Protein AF-A0A7R9EDJ3-F1 (afdb_monomer_lite)

pLDDT: mean 71.26, std 25.98, range [23.8, 97.06]

Radius of gyration: 30.96 Å; chains: 1; bounding box: 100×92×76 Å

Foldseek 3Di:
DDDDDDDDDDDDDDDDDDDDPPPPPDPPDDPDDDDDPPPVPLVVVLVLVVVVDDDDDDDDDDDDDDDDDDDDDDDPPDPDLPVVLVCLVPDPDDPDPVSVVVNVLSPDLCNQLVVLLVVVLVVLCVVLVVQPPDPDSCLLVQQVSLQSSLLVLCVQWFDPVCSPDGQLSSLVQQLVDPVGTDDLVRGCSDDSSVVSLVVSPPPDDPVVSSVVSVVSSVVSNVVSNVCSVPPCSPPLLSQLSNLPPLVCLLPPVVSSLVSVLSNLVVCVVVVVDHPVVSVVVSVVSNVVSPDDSVVSCVVCVVVPPPPPDDVVPPPPVVVVVVVVVVVVVVVVVVVVVVVD

Secondary structure (DSSP, 8-state):
--------PPPP-PPPPPP---------S-SS-----TTTHHHHHHHHHHHT-PPP------------------------HHHHHHHHHHS-----HHHHHHHHHHT-TTHHHHHHHHHHHHHHHHHHHHHHSSSS--GGGHHHHHHHHHHHHHHTTB-TTGGG--GGGGGG--TT-GGGBPPGGG----HHHHHHHHHGGGT--HHHHHHHHHHHHHHHHHHHHHHHHT-GGG-HHHHHHGGG-HHHHHH-HHHHHHHHHHHHHHHHHTTSS-HHHHHHHHHHHHHHHTS-HHHHHHHHGGG-TTSSSSTTSS--HHHHHHHHHHHHHHHHHHHHHT--

Sequence (340 aa):
MHLVDPAKPPATYEKPPPVHQTEIRTSIFPSSAVKLNTTSALANYATKAAEIVKPQKEAVAKSEISVVPRKNHNTFVIKDDITKAKFLKEAKLPKTKPVETLKRAACDPFLKCKLAFCKTIADECQPFLQRFQTSKPMTPYLFEAVEKLLRYLMNRCVKPDLMKCTGPKLLSIDTKKSENLILSKNIDIGFATKRLLGETAITVTERQKLEFIHECRSMLTTMIAKLQEKSPLKQKAVRGLSSLDPCVIQHSPQLAQKRFSFLLEELNHANIINDVLAENAKKEYLHFCNLKKSELQEIFRPCDQFSDEASTKIVDVTNLRAAMKRTKNQWSRVRKNASS

Organism: NCBI:txid170555

Structure (mmCIF, N/CA/C/O backbone):
data_AF-A0A7R9EDJ3-F1
#
_entry.id   AF-A0A7R9EDJ3-F1
#
loop_
_atom_site.group_PDB
_atom_site.id
_atom_site.type_symbol
_atom_site.label_atom_id
_atom_site.label_alt_id
_atom_site.label_comp_id
_atom_site.label_asym_id
_atom_site.label_entity_id
_atom_site.label_seq_id
_atom_site.pdbx_PDB_ins_code
_atom_site.Cartn_x
_atom_site.Cartn_y
_atom_site.Cartn_z
_atom_site.occupancy
_atom_site.B_iso_or_equiv
_atom_site.auth_seq_id
_atom_site.auth_comp_id
_atom_site.auth_asym_id
_atom_site.auth_atom_id
_atom_site.pdbx_PDB_model_num
ATOM 1 N N . MET A 1 1 ? 60.680 -45.075 -5.370 1.00 39.47 1 MET A N 1
ATOM 2 C CA . MET A 1 1 ? 60.881 -46.309 -6.164 1.00 39.47 1 MET A CA 1
ATOM 3 C C . MET A 1 1 ? 59.631 -47.148 -5.939 1.00 39.47 1 MET A C 1
ATOM 5 O O . MET A 1 1 ? 59.418 -47.538 -4.808 1.00 39.47 1 MET A O 1
ATOM 9 N N . HIS A 1 2 ? 58.656 -47.260 -6.836 1.00 35.84 2 HIS A N 1
ATOM 10 C CA . HIS A 1 2 ? 58.724 -47.610 -8.254 1.00 35.84 2 HIS A CA 1
ATOM 11 C C . HIS A 1 2 ? 57.915 -46.670 -9.162 1.00 35.84 2 HIS A C 1
ATOM 13 O O . HIS A 1 2 ? 56.931 -46.065 -8.745 1.00 35.84 2 HIS A O 1
ATOM 19 N N . LEU A 1 3 ? 58.401 -46.564 -10.398 1.00 33.50 3 LEU A N 1
ATOM 20 C CA . LEU A 1 3 ? 57.857 -45.845 -11.543 1.00 33.50 3 LEU A CA 1
ATOM 21 C C . LEU A 1 3 ? 56.958 -46.772 -12.383 1.00 33.50 3 LEU A C 1
ATOM 23 O O . LEU A 1 3 ? 57.335 -47.913 -12.614 1.00 33.50 3 LEU A O 1
ATOM 27 N N . VAL A 1 4 ? 55.845 -46.185 -12.842 1.00 36.62 4 VAL A N 1
ATOM 28 C CA . VAL A 1 4 ? 55.240 -46.217 -14.194 1.00 36.62 4 VAL A CA 1
ATOM 29 C C . VAL A 1 4 ? 54.856 -47.565 -14.821 1.00 36.62 4 VAL A C 1
ATOM 31 O O . VAL A 1 4 ? 55.716 -48.358 -15.172 1.00 36.62 4 VAL A O 1
ATOM 34 N N . ASP A 1 5 ? 53.563 -47.674 -15.152 1.00 33.19 5 ASP A N 1
ATOM 35 C CA . ASP A 1 5 ? 53.097 -48.221 -16.435 1.00 33.19 5 ASP A CA 1
ATOM 36 C C . ASP A 1 5 ? 52.004 -47.300 -17.041 1.00 33.19 5 ASP A C 1
ATOM 38 O O . ASP A 1 5 ? 51.309 -46.611 -16.281 1.00 33.19 5 ASP A O 1
ATOM 42 N N . PRO A 1 6 ? 51.863 -47.210 -18.383 1.00 41.22 6 PRO A N 1
ATOM 43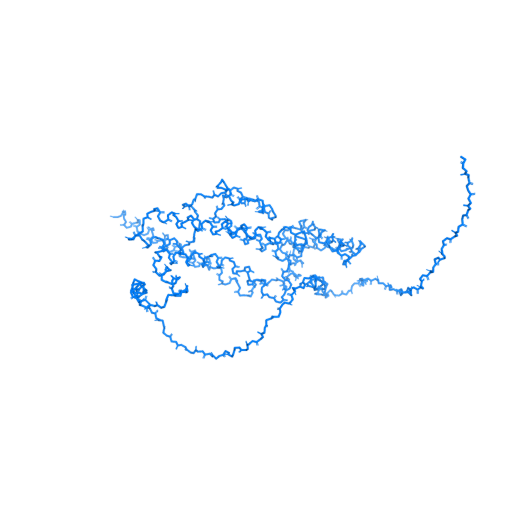 C CA . PRO A 1 6 ? 51.272 -46.051 -19.049 1.00 41.22 6 PRO A CA 1
ATOM 44 C C . PRO A 1 6 ? 49.870 -46.264 -19.661 1.00 41.22 6 PRO A C 1
ATOM 46 O O . PRO A 1 6 ? 49.505 -47.334 -20.130 1.00 41.22 6 PRO A O 1
ATOM 49 N N . ALA A 1 7 ? 49.137 -45.145 -19.707 1.00 35.06 7 ALA A N 1
ATOM 50 C CA . ALA A 1 7 ? 48.208 -44.670 -20.741 1.00 35.06 7 ALA A CA 1
ATOM 51 C C . ALA A 1 7 ? 47.192 -45.642 -21.391 1.00 35.06 7 ALA A C 1
ATOM 53 O O . ALA A 1 7 ? 47.494 -46.382 -22.324 1.00 35.06 7 ALA A O 1
ATOM 54 N N . LYS A 1 8 ? 45.913 -45.451 -21.032 1.00 36.75 8 LYS A N 1
ATOM 55 C CA . LYS A 1 8 ? 44.736 -45.821 -21.837 1.00 36.75 8 LYS A CA 1
ATOM 56 C C . LYS A 1 8 ? 44.060 -44.524 -22.332 1.00 36.75 8 LYS A C 1
ATOM 58 O O . LYS A 1 8 ? 43.832 -43.642 -21.503 1.00 36.75 8 LYS A O 1
ATOM 63 N N . PRO A 1 9 ? 43.770 -44.352 -23.636 1.00 38.91 9 PRO A N 1
ATOM 64 C CA . PRO A 1 9 ? 43.251 -43.091 -24.176 1.00 38.91 9 PRO A CA 1
ATOM 65 C C . PRO A 1 9 ? 41.752 -42.906 -23.867 1.00 38.91 9 PRO A C 1
ATOM 67 O O . PRO A 1 9 ? 41.006 -43.888 -23.922 1.00 38.91 9 PRO A O 1
ATOM 70 N N . PRO A 1 10 ? 41.272 -41.680 -23.575 1.00 37.75 10 PRO A N 1
ATOM 71 C CA . PRO A 1 10 ? 39.846 -41.409 -23.476 1.00 37.75 10 PRO A CA 1
ATOM 72 C C . PRO A 1 10 ? 39.218 -41.157 -24.855 1.00 37.75 10 PRO A C 1
ATOM 74 O O . PRO A 1 10 ? 39.859 -40.684 -25.793 1.00 37.75 10 PRO A O 1
ATOM 77 N N . ALA A 1 11 ? 37.942 -41.521 -24.933 1.00 38.31 11 ALA A N 1
ATOM 78 C CA . ALA A 1 11 ? 37.126 -41.658 -26.126 1.00 38.31 11 ALA A CA 1
ATOM 79 C C . ALA A 1 11 ? 36.993 -40.388 -26.983 1.00 38.31 11 ALA A C 1
ATOM 81 O O . ALA A 1 11 ? 36.929 -39.258 -26.502 1.00 38.31 11 ALA A O 1
ATOM 82 N N . THR A 1 12 ? 36.897 -40.641 -28.284 1.00 34.25 12 THR A N 1
ATOM 83 C CA . THR A 1 12 ? 36.552 -39.726 -29.369 1.00 34.25 12 THR A CA 1
ATOM 84 C C . THR A 1 12 ? 35.270 -38.940 -29.091 1.00 34.25 12 THR A C 1
ATOM 86 O O . THR A 1 12 ? 34.211 -39.516 -28.859 1.00 34.25 12 THR A O 1
ATOM 89 N N . TYR A 1 13 ? 35.381 -37.613 -29.182 1.00 31.66 13 TYR A N 1
ATOM 90 C CA . TYR A 1 13 ? 34.264 -36.678 -29.277 1.00 31.66 13 TYR A CA 1
ATOM 91 C C . TYR A 1 13 ? 33.471 -36.932 -30.568 1.00 31.66 13 TYR A C 1
ATOM 93 O O . TYR A 1 13 ? 33.972 -36.686 -31.667 1.00 31.66 13 TYR A O 1
ATOM 101 N N . GLU A 1 14 ? 32.222 -37.377 -30.443 1.00 33.53 14 GLU A N 1
ATOM 102 C CA . GLU A 1 14 ? 31.249 -37.297 -31.532 1.00 33.53 14 GLU A CA 1
ATOM 103 C C . GLU A 1 14 ? 30.842 -35.830 -31.745 1.00 33.53 14 GLU A C 1
ATOM 105 O O . GLU A 1 14 ? 30.379 -35.143 -30.833 1.00 33.53 14 GLU A O 1
ATOM 110 N N . LYS A 1 15 ? 31.052 -35.330 -32.969 1.00 37.84 15 LYS A N 1
ATOM 111 C CA . LYS A 1 15 ? 30.553 -34.027 -33.426 1.00 37.84 15 LYS A CA 1
ATOM 112 C C . LYS A 1 15 ? 29.017 -34.033 -33.433 1.00 37.84 15 LYS A C 1
ATOM 114 O O . LYS A 1 15 ? 28.443 -34.929 -34.051 1.00 37.84 15 LYS A O 1
ATOM 119 N N . PRO A 1 16 ? 28.337 -33.013 -32.879 1.00 38.19 16 PRO A N 1
ATOM 120 C CA . PRO A 1 16 ? 26.922 -32.810 -33.161 1.00 38.19 16 PRO A CA 1
ATOM 121 C C . PRO A 1 16 ? 26.719 -32.368 -34.628 1.00 38.19 16 PRO A C 1
ATOM 123 O O . PRO A 1 16 ? 27.602 -31.720 -35.203 1.00 38.19 16 PRO A O 1
ATOM 126 N N . PRO A 1 17 ? 25.578 -32.717 -35.251 1.00 34.50 17 PRO A N 1
ATOM 127 C CA . PRO A 1 17 ? 25.308 -32.439 -36.660 1.00 34.50 17 PRO A CA 1
ATOM 128 C C . PRO A 1 17 ? 25.136 -30.930 -36.927 1.00 34.50 17 PRO A C 1
ATOM 130 O O . PRO A 1 17 ? 24.790 -30.174 -36.014 1.00 34.50 17 PRO A O 1
ATOM 133 N N . PRO A 1 18 ? 25.364 -30.467 -38.172 1.00 32.34 18 PRO A N 1
ATOM 134 C CA . PRO A 1 18 ? 25.301 -29.053 -38.513 1.00 32.34 18 PRO A CA 1
ATOM 135 C C . PRO A 1 18 ? 23.853 -28.559 -38.439 1.00 32.34 18 PRO A C 1
ATOM 137 O O . PRO A 1 18 ? 22.991 -28.995 -39.200 1.00 32.34 18 PRO A O 1
ATOM 140 N N . VAL A 1 19 ? 23.580 -27.626 -37.527 1.00 33.81 19 VAL A N 1
ATOM 141 C CA . VAL A 1 19 ? 22.317 -26.884 -37.522 1.00 33.81 19 VAL A CA 1
ATOM 142 C C . VAL A 1 19 ? 22.349 -25.926 -38.707 1.00 33.81 19 VAL A C 1
ATOM 144 O O . VAL A 1 19 ? 23.224 -25.065 -38.792 1.00 33.81 19 VAL A O 1
ATOM 147 N N . HIS A 1 20 ? 21.405 -26.104 -39.629 1.00 30.55 20 HIS A N 1
ATOM 148 C CA . HIS A 1 20 ? 21.170 -25.208 -40.752 1.00 30.55 20 HIS A CA 1
ATOM 149 C C . HIS A 1 20 ? 21.149 -23.744 -40.286 1.00 30.55 20 HIS A C 1
ATOM 151 O O . HIS A 1 20 ? 20.238 -23.316 -39.574 1.00 30.55 20 HIS A O 1
ATOM 157 N N . GLN A 1 21 ? 22.148 -22.968 -40.716 1.00 28.84 21 GLN A N 1
ATOM 158 C CA . GLN A 1 21 ? 22.085 -21.513 -40.702 1.00 28.84 21 GLN A CA 1
ATOM 159 C C . GLN A 1 21 ? 20.928 -21.103 -41.611 1.00 28.84 21 GLN A C 1
ATOM 161 O O . GLN A 1 21 ? 21.047 -21.097 -42.833 1.00 28.84 21 GLN A O 1
ATOM 166 N N . THR A 1 22 ? 19.785 -20.790 -41.011 1.00 28.05 22 THR A N 1
ATOM 167 C CA . THR A 1 22 ? 18.775 -20.001 -41.709 1.00 28.05 22 THR A CA 1
ATOM 168 C C . THR A 1 22 ? 19.248 -18.560 -41.596 1.00 28.05 22 THR A C 1
ATOM 170 O O . THR A 1 22 ? 19.145 -17.951 -40.531 1.00 28.05 22 THR A O 1
ATOM 173 N N . GLU A 1 23 ? 19.850 -18.039 -42.664 1.00 30.11 23 GLU A N 1
ATOM 174 C CA . GLU A 1 23 ? 20.111 -16.611 -42.811 1.00 30.11 23 GLU A CA 1
ATOM 175 C C . GLU A 1 23 ? 18.780 -15.857 -42.712 1.00 30.11 23 GLU A C 1
ATOM 177 O O . GLU A 1 23 ? 18.035 -15.733 -43.680 1.00 30.11 23 GLU A O 1
ATOM 182 N N . ILE A 1 24 ? 18.465 -15.333 -41.530 1.00 27.97 24 ILE A N 1
ATOM 183 C CA . ILE A 1 24 ? 17.440 -14.307 -41.391 1.00 27.97 24 ILE A CA 1
ATOM 184 C C . ILE A 1 24 ? 18.172 -12.968 -41.422 1.00 27.97 24 ILE A C 1
ATOM 186 O O . ILE A 1 24 ? 18.605 -12.429 -40.404 1.00 27.97 24 ILE A O 1
ATOM 190 N N . ARG A 1 25 ? 18.325 -12.426 -42.634 1.00 28.50 25 ARG A N 1
ATOM 191 C CA . ARG A 1 25 ? 18.554 -10.993 -42.835 1.00 28.50 25 ARG A CA 1
ATOM 192 C C . ARG A 1 25 ? 17.333 -10.246 -42.297 1.00 28.50 25 ARG A C 1
ATOM 194 O O . ARG A 1 25 ? 16.340 -10.082 -42.996 1.00 28.50 25 ARG A O 1
ATOM 201 N N . THR A 1 26 ? 17.410 -9.774 -41.061 1.00 29.53 26 THR A N 1
ATOM 202 C CA . THR A 1 26 ? 16.448 -8.817 -40.507 1.00 29.53 26 THR A CA 1
ATOM 203 C C . THR A 1 26 ? 17.095 -7.449 -40.358 1.00 29.53 26 THR A C 1
ATOM 205 O O . THR A 1 26 ? 17.763 -7.167 -39.367 1.00 29.53 26 THR A O 1
ATOM 208 N N . SER A 1 27 ? 16.837 -6.566 -41.322 1.00 30.44 27 SER A N 1
ATOM 209 C CA . SER A 1 27 ? 16.660 -5.147 -41.016 1.00 30.44 27 SER A CA 1
ATOM 210 C C . SER A 1 27 ? 15.251 -4.979 -40.432 1.00 30.44 27 SER A C 1
ATOM 212 O O . SER A 1 27 ? 14.272 -5.209 -41.139 1.00 30.44 27 SER A O 1
ATOM 214 N N . ILE A 1 28 ? 15.132 -4.629 -39.148 1.00 35.91 28 ILE A N 1
ATOM 215 C CA . ILE A 1 28 ? 13.838 -4.574 -38.422 1.00 35.91 28 ILE A CA 1
ATOM 216 C C . ILE A 1 28 ? 13.189 -3.173 -38.475 1.00 35.91 28 ILE A C 1
ATOM 218 O O . ILE A 1 28 ? 12.138 -2.945 -37.891 1.00 35.91 28 ILE A O 1
ATOM 222 N N . PHE A 1 29 ? 13.738 -2.239 -39.255 1.00 31.64 29 PHE A N 1
ATOM 223 C CA . PHE A 1 29 ? 13.064 -0.976 -39.568 1.00 31.64 29 PHE A CA 1
ATOM 224 C C . PHE A 1 29 ? 13.144 -0.693 -41.075 1.00 31.64 29 PHE A C 1
ATOM 226 O O . PHE A 1 29 ? 14.236 -0.799 -41.640 1.00 31.64 29 PHE A O 1
ATOM 233 N N . PRO A 1 30 ? 12.029 -0.344 -41.751 1.00 27.14 30 PRO A N 1
ATOM 234 C CA . PRO A 1 30 ? 12.089 0.135 -43.122 1.00 27.14 30 PRO A CA 1
ATOM 235 C C . PRO A 1 30 ? 12.850 1.459 -43.139 1.00 27.14 30 PRO A C 1
ATOM 237 O O . PRO A 1 30 ? 12.550 2.380 -42.375 1.00 27.14 30 PRO A O 1
ATOM 240 N N . SER A 1 31 ? 13.847 1.543 -44.018 1.00 31.08 31 SER A N 1
ATOM 241 C CA . SER A 1 31 ? 14.449 2.822 -44.359 1.00 31.08 31 SER A CA 1
ATOM 242 C C . SER A 1 31 ? 13.356 3.726 -44.915 1.00 31.08 31 SER A C 1
ATOM 244 O O . SER A 1 31 ? 12.698 3.373 -45.887 1.00 31.08 31 SER A O 1
ATOM 246 N N . SER A 1 32 ? 13.209 4.881 -44.273 1.00 34.69 32 SER A N 1
ATOM 247 C CA . SER A 1 32 ? 12.654 6.113 -44.826 1.00 34.69 32 SER A CA 1
ATOM 248 C C . SER A 1 32 ? 11.206 6.044 -45.346 1.00 34.69 32 SER A C 1
ATOM 250 O O . SER A 1 32 ? 10.918 5.545 -46.425 1.00 34.69 32 SER A O 1
ATOM 252 N N . ALA A 1 33 ? 10.317 6.705 -44.594 1.00 35.44 33 ALA A N 1
ATOM 253 C CA . ALA A 1 33 ? 9.007 7.209 -45.023 1.00 35.44 33 ALA A CA 1
ATOM 254 C C . ALA A 1 33 ? 7.852 6.203 -45.213 1.00 35.44 33 ALA A C 1
ATOM 256 O O . ALA A 1 33 ? 7.318 6.098 -46.307 1.00 35.44 33 ALA A O 1
ATOM 257 N N . VAL A 1 34 ? 7.334 5.583 -44.140 1.00 26.67 34 VAL A N 1
ATOM 258 C CA . VAL A 1 34 ? 5.936 5.090 -44.119 1.00 26.67 34 VAL A CA 1
ATOM 259 C C . VAL A 1 34 ? 5.330 5.212 -42.709 1.00 26.67 34 VAL A C 1
ATOM 261 O O . VAL A 1 34 ? 5.975 4.920 -41.707 1.00 26.67 34 VAL A O 1
ATOM 264 N N . LYS A 1 35 ? 4.080 5.688 -42.659 1.00 30.19 35 LYS A N 1
ATOM 265 C CA . LYS A 1 35 ? 3.216 5.973 -41.497 1.00 30.19 35 LYS A CA 1
ATOM 266 C C . LYS A 1 35 ? 3.321 4.933 -40.359 1.00 30.19 35 LYS A C 1
ATOM 268 O O . LYS A 1 35 ? 3.071 3.749 -40.566 1.00 30.19 35 LYS A O 1
ATOM 273 N N . LEU A 1 36 ? 3.631 5.406 -39.149 1.00 27.48 36 LEU A N 1
ATOM 274 C CA . LEU A 1 36 ? 3.715 4.625 -37.908 1.00 27.48 36 LEU A CA 1
ATOM 275 C C . LEU A 1 36 ? 2.329 4.118 -37.463 1.00 27.48 36 LEU A C 1
ATOM 277 O O . LEU A 1 36 ? 1.518 4.892 -36.965 1.00 27.48 36 LEU A O 1
ATOM 281 N N . ASN A 1 37 ? 2.094 2.809 -37.571 1.00 29.56 37 ASN A N 1
ATOM 282 C CA . ASN A 1 37 ? 1.108 2.092 -36.755 1.00 29.56 37 ASN A CA 1
ATOM 283 C C . ASN A 1 37 ? 1.827 1.547 -35.505 1.00 29.56 37 ASN A C 1
ATOM 285 O O . ASN A 1 37 ? 2.327 0.424 -35.496 1.00 29.56 37 ASN A O 1
ATOM 289 N N . THR A 1 38 ? 1.931 2.365 -34.456 1.00 33.22 38 THR A N 1
ATOM 290 C CA . THR A 1 38 ? 2.737 2.118 -33.239 1.00 33.22 38 THR A CA 1
ATOM 291 C C . THR A 1 38 ? 2.022 1.369 -32.110 1.00 33.22 38 THR A C 1
ATOM 293 O O . THR A 1 38 ? 2.553 1.250 -31.008 1.00 33.22 38 THR A O 1
ATOM 296 N N . THR A 1 39 ? 0.853 0.785 -32.358 1.00 36.12 39 THR A N 1
ATOM 297 C CA . THR A 1 39 ? 0.078 0.065 -31.334 1.00 36.12 39 THR A CA 1
ATOM 298 C C . THR A 1 39 ? 0.548 -1.373 -31.059 1.00 36.12 39 THR A C 1
ATOM 300 O O . THR A 1 39 ? 0.124 -1.948 -30.060 1.00 36.12 39 THR A O 1
ATOM 303 N N . SER A 1 40 ? 1.435 -1.972 -31.871 1.00 37.66 40 SER A N 1
ATOM 304 C CA . SER A 1 40 ? 1.812 -3.395 -31.709 1.00 37.66 40 SER A CA 1
ATOM 305 C C . SER A 1 40 ? 3.099 -3.656 -30.910 1.00 37.66 40 SER A C 1
ATOM 307 O O . SER A 1 40 ? 3.219 -4.712 -30.292 1.00 37.66 40 SER A O 1
ATOM 309 N N . ALA A 1 41 ? 4.042 -2.709 -30.831 1.00 33.25 41 ALA A N 1
ATOM 310 C CA . ALA A 1 41 ? 5.333 -2.953 -30.175 1.00 33.25 41 ALA A CA 1
ATOM 311 C C . ALA A 1 41 ? 5.207 -3.060 -28.642 1.00 33.25 41 ALA A C 1
ATOM 313 O O . ALA A 1 41 ? 5.620 -4.056 -28.054 1.00 33.25 41 ALA A O 1
ATOM 314 N N . LEU A 1 42 ? 4.549 -2.095 -27.988 1.00 35.91 42 LEU A N 1
ATOM 315 C CA . LEU A 1 42 ? 4.297 -2.117 -26.535 1.00 35.91 42 LEU A CA 1
ATOM 316 C C . LEU A 1 42 ? 3.360 -3.262 -26.112 1.00 35.91 42 LEU A C 1
ATOM 318 O O . LEU A 1 42 ? 3.544 -3.847 -25.042 1.00 35.91 42 LEU A O 1
ATOM 322 N N . ALA A 1 43 ? 2.402 -3.626 -26.971 1.00 35.38 43 ALA A N 1
ATOM 323 C CA . ALA A 1 43 ? 1.512 -4.762 -26.748 1.00 35.38 43 ALA A CA 1
ATOM 324 C C . ALA A 1 43 ? 2.284 -6.093 -26.743 1.00 35.38 43 ALA A C 1
ATOM 326 O O . ALA A 1 43 ? 2.052 -6.929 -25.872 1.00 35.38 43 ALA A O 1
ATOM 327 N N . ASN A 1 44 ? 3.263 -6.268 -27.634 1.00 38.09 44 ASN A N 1
ATOM 328 C CA . ASN A 1 44 ? 4.062 -7.494 -27.702 1.00 38.09 44 ASN A CA 1
ATOM 329 C C . ASN A 1 44 ? 4.961 -7.689 -26.469 1.00 38.09 44 ASN A C 1
ATOM 331 O O . ASN A 1 44 ? 5.087 -8.813 -25.982 1.00 38.09 44 ASN A O 1
ATOM 335 N N . TYR A 1 45 ? 5.518 -6.617 -25.896 1.00 38.19 45 TYR A N 1
ATOM 336 C CA . TYR A 1 45 ? 6.330 -6.714 -24.673 1.00 38.19 45 TYR A CA 1
ATOM 337 C C . TYR A 1 45 ? 5.485 -6.928 -23.406 1.00 38.19 45 TYR A C 1
ATOM 339 O O . TYR A 1 45 ? 5.860 -7.731 -22.550 1.00 38.19 45 TYR A O 1
ATOM 347 N N . ALA A 1 46 ? 4.317 -6.283 -23.295 1.00 37.81 46 ALA A N 1
ATOM 348 C CA . ALA A 1 46 ? 3.405 -6.475 -22.163 1.00 37.81 46 ALA A CA 1
ATOM 349 C C . ALA A 1 46 ? 2.759 -7.873 -22.150 1.00 37.81 46 ALA A C 1
ATOM 351 O O . ALA A 1 46 ? 2.570 -8.455 -21.081 1.00 37.81 46 ALA A O 1
ATOM 352 N N . THR A 1 47 ? 2.472 -8.437 -23.327 1.00 37.59 47 THR A N 1
ATOM 353 C CA . THR A 1 47 ? 1.883 -9.780 -23.460 1.00 37.59 47 THR A CA 1
ATOM 354 C C . THR A 1 47 ? 2.894 -10.865 -23.080 1.00 37.59 47 THR A C 1
ATOM 356 O O . THR A 1 47 ? 2.561 -11.766 -22.312 1.00 37.59 47 THR A O 1
ATOM 359 N N . LYS A 1 48 ? 4.165 -10.719 -23.484 1.00 37.44 48 LYS A N 1
ATOM 360 C CA . LYS A 1 48 ? 5.245 -11.639 -23.080 1.00 37.44 48 LYS A CA 1
ATOM 361 C C . LYS A 1 48 ? 5.553 -11.562 -21.579 1.00 37.44 48 LYS A C 1
ATOM 363 O O . LYS A 1 48 ? 5.825 -12.583 -20.958 1.00 37.44 48 LYS A O 1
ATOM 368 N N . ALA A 1 49 ? 5.448 -10.374 -20.974 1.00 36.66 49 ALA A N 1
ATOM 369 C CA . ALA A 1 49 ? 5.594 -10.185 -19.528 1.00 36.66 49 ALA A CA 1
ATOM 370 C C . ALA A 1 49 ? 4.428 -10.785 -18.711 1.00 36.66 49 ALA A C 1
ATOM 372 O O . ALA A 1 49 ? 4.632 -11.215 -17.575 1.00 36.66 49 ALA A O 1
ATOM 373 N N . ALA A 1 50 ? 3.217 -10.840 -19.278 1.00 36.53 50 ALA A N 1
ATOM 374 C CA . ALA A 1 50 ? 2.037 -11.423 -18.637 1.00 36.53 50 ALA A CA 1
ATOM 375 C C . ALA A 1 50 ? 2.040 -12.966 -18.638 1.00 36.53 50 ALA A C 1
ATOM 377 O O . ALA A 1 50 ? 1.512 -13.573 -17.708 1.00 36.53 50 ALA A O 1
ATOM 378 N N . GLU A 1 51 ? 2.677 -13.616 -19.619 1.00 38.75 51 GLU A N 1
ATOM 379 C CA . GLU A 1 51 ? 2.790 -15.086 -19.678 1.00 38.75 51 GLU A CA 1
ATOM 380 C C . GLU A 1 51 ? 3.733 -15.685 -18.618 1.00 38.75 51 GLU A C 1
ATOM 382 O O . GLU A 1 51 ? 3.604 -16.861 -18.271 1.00 38.75 51 GLU A O 1
ATOM 387 N N . ILE A 1 52 ? 4.646 -14.881 -18.063 1.00 41.12 52 ILE A N 1
ATOM 388 C CA . ILE A 1 52 ? 5.684 -15.319 -17.112 1.00 41.12 52 ILE A CA 1
ATOM 389 C C . ILE A 1 52 ? 5.140 -15.463 -15.674 1.00 41.12 52 ILE A C 1
ATOM 391 O O . ILE A 1 52 ? 5.747 -16.139 -14.845 1.00 41.12 52 ILE A O 1
ATOM 395 N N . VAL A 1 53 ? 3.957 -14.916 -15.367 1.00 36.38 53 VAL A N 1
ATOM 396 C CA . VAL A 1 53 ? 3.308 -15.050 -14.049 1.00 36.38 53 VAL A CA 1
ATOM 397 C C . VAL A 1 53 ? 2.028 -15.877 -14.183 1.00 36.38 53 VAL A C 1
ATOM 399 O O . VAL A 1 53 ? 0.915 -15.361 -14.100 1.00 36.38 53 VAL A O 1
ATOM 402 N N . LYS A 1 54 ? 2.164 -17.190 -14.398 1.00 31.12 54 LYS A N 1
ATOM 403 C CA . LYS A 1 54 ? 1.027 -18.116 -14.267 1.00 31.12 54 LYS A CA 1
ATOM 404 C C . LYS A 1 54 ? 0.728 -18.365 -12.780 1.00 31.12 54 LYS A C 1
ATOM 406 O O . LYS A 1 54 ? 1.612 -18.848 -12.073 1.00 31.12 54 LYS A O 1
ATOM 411 N N . PRO A 1 55 ? -0.498 -18.115 -12.284 1.00 35.00 55 PRO A N 1
ATOM 412 C CA . PRO A 1 55 ? -0.924 -18.650 -10.997 1.00 35.00 55 PRO A CA 1
ATOM 413 C C . PRO A 1 55 ? -1.124 -20.168 -11.113 1.00 35.00 55 PRO A C 1
ATOM 415 O O . PRO A 1 55 ? -1.736 -20.653 -12.069 1.00 35.00 55 PRO A O 1
ATOM 418 N N . GLN A 1 56 ? -0.607 -20.921 -10.137 1.00 30.31 56 GLN A N 1
ATOM 419 C CA . GLN A 1 56 ? -0.930 -22.338 -9.989 1.00 30.31 56 GLN A CA 1
ATOM 420 C C . GLN A 1 56 ? -2.444 -22.489 -9.786 1.00 30.31 56 GLN A C 1
ATOM 422 O O . GLN A 1 56 ? -3.028 -21.877 -8.892 1.00 30.31 56 GLN A O 1
ATOM 427 N N . LYS A 1 57 ? -3.085 -23.263 -10.668 1.00 32.28 57 LYS A N 1
ATOM 428 C CA . LYS A 1 57 ? -4.503 -23.615 -10.579 1.00 32.28 57 LYS A CA 1
ATOM 429 C C . LYS A 1 57 ? -4.660 -24.772 -9.594 1.00 32.28 57 LYS A C 1
ATOM 431 O O . LYS A 1 57 ? -4.318 -25.897 -9.940 1.00 32.28 57 LYS A O 1
ATOM 436 N N . GLU A 1 58 ? -5.247 -24.513 -8.433 1.00 30.75 58 GLU A N 1
ATOM 437 C CA . GLU A 1 58 ? -5.965 -25.543 -7.679 1.00 30.75 58 GLU A CA 1
ATOM 438 C C . GLU A 1 58 ? -7.458 -25.456 -8.010 1.00 30.75 58 GLU A C 1
ATOM 440 O O . GLU A 1 58 ? -8.043 -24.376 -8.129 1.00 30.75 58 GLU A O 1
ATOM 445 N N . ALA A 1 59 ? -8.046 -26.622 -8.262 1.00 30.11 59 ALA A N 1
ATOM 446 C CA . ALA A 1 59 ? -9.398 -26.794 -8.760 1.00 30.11 59 ALA A CA 1
ATOM 447 C C . ALA A 1 59 ? -10.443 -26.478 -7.681 1.00 30.11 59 ALA A C 1
ATOM 449 O O . ALA A 1 59 ? -10.434 -27.075 -6.608 1.00 30.11 59 ALA A O 1
ATOM 450 N N . VAL A 1 60 ? -11.402 -25.607 -8.001 1.00 29.33 60 VAL A N 1
ATOM 451 C CA . VAL A 1 60 ? -12.655 -25.483 -7.246 1.00 29.33 60 VAL A CA 1
ATOM 452 C C . VAL A 1 60 ? -13.807 -25.761 -8.200 1.00 29.33 60 VAL A C 1
ATOM 454 O O . VAL A 1 60 ? -13.948 -25.124 -9.247 1.00 29.33 60 VAL A O 1
ATOM 457 N N . ALA A 1 61 ? -14.586 -26.778 -7.840 1.00 27.94 61 ALA A N 1
ATOM 458 C CA . ALA A 1 61 ? -15.742 -27.267 -8.564 1.00 27.94 61 ALA A CA 1
ATOM 459 C C . ALA A 1 61 ? -16.770 -26.152 -8.811 1.00 27.94 61 ALA A C 1
ATOM 461 O O . ALA A 1 61 ? -17.137 -25.396 -7.910 1.00 27.94 61 ALA A O 1
ATOM 462 N N . LYS A 1 62 ? -17.246 -26.078 -10.056 1.00 29.81 62 LYS A N 1
ATOM 463 C CA . LYS A 1 62 ? -18.364 -25.231 -10.467 1.00 29.81 62 LYS A CA 1
ATOM 464 C C . LYS A 1 62 ? -19.642 -25.748 -9.805 1.00 29.81 62 LYS A C 1
ATOM 466 O O . LYS A 1 62 ? -20.039 -26.880 -10.055 1.00 29.81 62 LYS A O 1
ATOM 471 N N . SER A 1 63 ? -20.302 -24.906 -9.017 1.00 28.14 63 SER A N 1
ATOM 472 C CA . SER A 1 63 ? -21.749 -24.996 -8.823 1.00 28.14 63 SER A CA 1
ATOM 473 C C . SER A 1 63 ? -22.360 -23.711 -9.370 1.00 28.14 63 SER A C 1
ATOM 475 O O . SER A 1 63 ? -22.004 -22.604 -8.968 1.00 28.14 63 SER A O 1
ATOM 477 N N . GLU A 1 64 ? -23.194 -23.873 -10.390 1.00 26.81 64 GLU A N 1
ATOM 478 C CA . GLU A 1 64 ? -23.964 -22.811 -11.022 1.00 26.81 64 GLU A CA 1
ATOM 479 C C . GLU A 1 64 ? -24.976 -22.258 -10.015 1.00 26.81 64 GLU A C 1
ATOM 481 O O . GLU A 1 64 ? -25.779 -23.001 -9.455 1.00 26.81 64 GLU A O 1
ATOM 486 N N . ILE A 1 65 ? -24.957 -20.945 -9.787 1.00 25.06 65 ILE A N 1
ATOM 487 C CA . ILE A 1 65 ? -26.038 -20.249 -9.087 1.00 25.06 65 ILE A CA 1
ATOM 488 C C . ILE A 1 65 ? -26.749 -19.390 -10.127 1.00 25.06 65 ILE A C 1
ATOM 490 O O . ILE A 1 65 ? -26.225 -18.370 -10.576 1.00 25.06 65 ILE A O 1
ATOM 494 N N . SER A 1 66 ? -27.950 -19.822 -10.517 1.00 23.80 66 SER A N 1
ATOM 495 C CA . SER A 1 66 ? -28.863 -19.044 -11.349 1.00 23.80 66 SER A CA 1
ATOM 496 C C . SER A 1 66 ? -29.274 -17.769 -10.609 1.00 23.80 66 SER A C 1
ATOM 498 O O . SER A 1 66 ? -29.870 -17.829 -9.529 1.00 23.80 66 SER A O 1
ATOM 500 N N . VAL A 1 67 ? -28.984 -16.607 -11.188 1.00 26.42 67 VAL A N 1
ATOM 501 C CA . VAL A 1 67 ? -29.420 -15.313 -10.655 1.00 26.42 67 VAL A CA 1
ATOM 502 C C . VAL A 1 67 ? -30.842 -15.037 -11.144 1.00 26.42 67 VAL A C 1
ATOM 504 O O . VAL A 1 67 ? -31.053 -14.656 -12.291 1.00 26.42 67 VAL A O 1
ATOM 507 N N . VAL A 1 68 ? -31.825 -15.219 -10.261 1.00 24.88 68 VAL A N 1
ATOM 508 C CA . VAL A 1 68 ? -33.186 -14.691 -10.443 1.00 24.88 68 VAL A CA 1
ATOM 509 C C . VAL A 1 68 ? -33.243 -13.289 -9.819 1.00 24.88 68 VAL A C 1
ATOM 511 O O . VAL A 1 68 ? -32.822 -13.129 -8.669 1.00 24.88 68 VAL A O 1
ATOM 514 N N . PRO A 1 69 ? -33.767 -12.259 -10.508 1.00 25.44 69 PRO A N 1
ATOM 515 C CA . PRO A 1 69 ? -33.838 -10.914 -9.954 1.00 25.44 69 PRO A CA 1
ATOM 516 C C . PRO A 1 69 ? -34.974 -10.826 -8.926 1.00 25.44 69 PRO A C 1
ATOM 518 O O . PRO A 1 69 ? -36.151 -10.949 -9.269 1.00 25.44 69 PRO A O 1
ATOM 521 N N . ARG A 1 70 ? -34.649 -10.584 -7.649 1.00 26.19 70 ARG A N 1
ATOM 522 C CA . ARG A 1 70 ? -35.664 -10.256 -6.635 1.00 26.19 70 ARG A CA 1
ATOM 523 C C . ARG A 1 70 ? -35.969 -8.759 -6.641 1.00 26.19 70 ARG A C 1
ATOM 525 O O . ARG A 1 70 ? -35.119 -7.935 -6.318 1.00 26.19 70 ARG A O 1
ATOM 532 N N . LYS A 1 71 ? -37.219 -8.452 -6.994 1.00 29.25 71 LYS A N 1
ATOM 533 C CA . LYS A 1 71 ? -37.875 -7.148 -6.857 1.00 29.25 71 LYS A CA 1
ATOM 534 C C . LYS A 1 71 ? -37.954 -6.709 -5.385 1.00 29.25 71 LYS A C 1
ATOM 536 O O . LYS A 1 71 ? -38.139 -7.537 -4.498 1.00 29.25 71 LYS A O 1
ATOM 541 N N . ASN A 1 72 ? -37.830 -5.392 -5.204 1.00 38.50 72 ASN A N 1
ATOM 542 C CA . ASN A 1 72 ? -38.219 -4.525 -4.085 1.00 38.50 72 ASN A CA 1
ATOM 543 C C . ASN A 1 72 ? -38.878 -5.195 -2.873 1.00 38.50 72 ASN A C 1
ATOM 545 O O . ASN A 1 72 ? -39.989 -5.678 -3.021 1.00 38.50 72 ASN A O 1
ATOM 549 N N . HIS A 1 73 ? -38.303 -5.036 -1.673 1.00 29.92 73 HIS A N 1
ATOM 550 C CA . HIS A 1 73 ? -39.082 -4.854 -0.440 1.00 29.92 73 HIS A CA 1
ATOM 551 C C . HIS A 1 73 ? -38.283 -4.121 0.651 1.00 29.92 73 HIS A C 1
ATOM 553 O O . HIS A 1 73 ? -37.219 -4.562 1.071 1.00 29.92 73 HIS A O 1
ATOM 559 N N . ASN A 1 74 ? -38.879 -3.017 1.105 1.00 27.16 74 ASN A N 1
ATOM 560 C CA . ASN A 1 74 ? -38.889 -2.458 2.456 1.00 27.16 74 ASN A CA 1
ATOM 561 C C . ASN A 1 74 ? -37.560 -2.286 3.202 1.00 27.16 74 ASN A C 1
ATOM 563 O O . ASN A 1 74 ? -36.996 -3.210 3.784 1.00 27.16 74 ASN A O 1
ATOM 567 N N . THR A 1 75 ? -37.182 -1.016 3.338 1.00 26.92 75 THR A N 1
ATOM 568 C CA . THR A 1 75 ? -36.337 -0.484 4.405 1.00 26.92 75 THR A CA 1
ATOM 569 C C . THR A 1 75 ? -36.900 -0.904 5.768 1.00 26.92 75 THR A C 1
ATOM 571 O O . THR A 1 75 ? -37.767 -0.239 6.333 1.00 26.92 75 THR A O 1
ATOM 574 N N . PHE A 1 76 ? -36.414 -2.017 6.319 1.00 26.78 76 PHE A N 1
ATOM 575 C CA . PHE A 1 76 ? -36.580 -2.319 7.736 1.00 26.78 76 PHE A CA 1
ATOM 576 C C . PHE A 1 76 ? -35.749 -1.306 8.520 1.00 26.78 76 PHE A C 1
ATOM 578 O O . PHE A 1 76 ? -34.541 -1.458 8.697 1.00 26.78 76 PHE A O 1
ATOM 585 N N . VAL A 1 77 ? -36.405 -0.247 8.989 1.00 31.44 77 VAL A N 1
ATOM 586 C CA . VAL A 1 77 ? -35.868 0.590 10.058 1.00 31.44 77 VAL A CA 1
ATOM 587 C C . VAL A 1 77 ? -35.818 -0.290 11.305 1.00 31.44 77 VAL A C 1
ATOM 589 O O . VAL A 1 77 ? -36.831 -0.517 11.963 1.00 31.44 77 VAL A O 1
ATOM 592 N N . ILE A 1 78 ? -34.643 -0.850 11.598 1.00 37.31 78 ILE A N 1
ATOM 593 C CA . ILE A 1 78 ? -34.393 -1.582 12.840 1.00 37.31 78 ILE A CA 1
ATOM 594 C C . ILE A 1 78 ? -34.374 -0.541 13.959 1.00 37.31 78 ILE A C 1
ATOM 596 O O . ILE A 1 78 ? -33.359 0.111 14.195 1.00 37.31 78 ILE A O 1
ATOM 600 N N . LYS A 1 79 ? -35.516 -0.363 14.622 1.00 36.38 79 LYS A N 1
ATOM 601 C CA . LYS A 1 79 ? -35.558 0.277 15.932 1.00 36.38 79 LYS A CA 1
ATOM 602 C C . LYS A 1 79 ? -35.009 -0.726 16.956 1.00 36.38 79 LYS A C 1
ATOM 604 O O . LYS A 1 79 ? -35.476 -1.860 17.033 1.00 36.38 79 LYS A O 1
ATOM 609 N N . ASP A 1 80 ? -33.979 -0.277 17.667 1.00 48.75 80 ASP A N 1
ATOM 610 C CA . ASP A 1 80 ? -33.436 -0.795 18.926 1.00 48.75 80 ASP A CA 1
ATOM 611 C C . ASP A 1 80 ? -32.532 -2.047 18.883 1.00 48.75 80 ASP A C 1
ATOM 613 O O . ASP A 1 80 ? -32.933 -3.189 19.117 1.00 48.75 80 ASP A O 1
ATOM 617 N N . ASP A 1 81 ? -31.226 -1.808 18.712 1.00 54.84 81 ASP A N 1
ATOM 618 C CA . ASP A 1 81 ? -30.168 -2.805 18.953 1.00 54.84 81 ASP A CA 1
ATOM 619 C C . ASP A 1 81 ? -30.169 -3.342 20.400 1.00 54.84 81 ASP A C 1
ATOM 621 O O . ASP A 1 81 ? -29.761 -4.479 20.650 1.00 54.84 81 ASP A O 1
ATOM 625 N N . ILE A 1 82 ? -30.687 -2.553 21.349 1.00 53.72 82 ILE A N 1
ATOM 626 C CA . ILE A 1 82 ? -30.813 -2.904 22.772 1.00 53.72 82 ILE A CA 1
ATOM 627 C C . ILE A 1 82 ? -31.766 -4.098 22.957 1.00 53.72 82 ILE A C 1
ATOM 629 O O . ILE A 1 82 ? -31.471 -5.021 23.719 1.00 53.72 82 ILE A O 1
ATOM 633 N N . THR A 1 83 ? -32.874 -4.139 22.216 1.00 55.75 83 THR A N 1
ATOM 634 C CA . THR A 1 83 ? -33.904 -5.188 22.313 1.00 55.75 83 THR A CA 1
ATOM 635 C C . THR A 1 83 ? -33.426 -6.503 21.702 1.00 55.75 83 THR A C 1
ATOM 637 O O . THR A 1 83 ? -33.705 -7.574 22.240 1.00 55.75 83 THR A O 1
ATOM 640 N N . LYS A 1 84 ? -32.626 -6.445 20.628 1.00 62.66 84 LYS A N 1
ATOM 641 C CA . LYS A 1 84 ? -32.014 -7.632 20.004 1.00 62.66 84 LYS A CA 1
ATOM 642 C C . LYS A 1 84 ? -30.918 -8.250 20.869 1.00 62.66 84 LYS A C 1
ATOM 644 O O . LYS A 1 84 ? -30.869 -9.472 21.000 1.00 62.66 84 LYS A O 1
ATOM 649 N N . ALA A 1 85 ? -30.066 -7.429 21.486 1.00 61.34 85 ALA A N 1
ATOM 650 C CA . ALA A 1 85 ? -29.048 -7.905 22.421 1.00 61.34 85 ALA A CA 1
ATOM 651 C C . ALA A 1 85 ? -29.680 -8.571 23.654 1.00 61.34 85 ALA A C 1
ATOM 653 O O . ALA A 1 85 ? -29.210 -9.615 24.107 1.00 61.34 85 ALA A O 1
ATOM 654 N N . LYS A 1 86 ? -30.783 -8.005 24.159 1.00 62.88 86 LYS A N 1
ATOM 655 C CA . LYS A 1 86 ? -31.567 -8.578 25.259 1.00 62.88 86 LYS A CA 1
ATOM 656 C C . LYS A 1 86 ? -32.204 -9.919 24.872 1.00 62.88 86 LYS A C 1
ATOM 658 O O . LYS A 1 86 ? -32.006 -10.906 25.575 1.00 62.88 86 LYS A O 1
ATOM 663 N N . PHE A 1 87 ? -32.824 -9.996 23.693 1.00 66.56 87 PHE A N 1
ATOM 664 C CA . PHE A 1 87 ? -33.375 -11.242 23.151 1.00 66.56 87 PHE A CA 1
ATOM 665 C C . PHE A 1 87 ? -32.308 -12.336 22.986 1.00 66.56 87 PHE A C 1
ATOM 667 O O . PHE A 1 87 ? -32.517 -13.476 23.384 1.00 66.56 87 PHE A O 1
ATOM 674 N N . LEU A 1 88 ? -31.125 -12.003 22.458 1.00 65.19 88 LEU A N 1
ATOM 675 C CA . LEU A 1 88 ? -30.015 -12.954 22.299 1.00 65.19 88 LEU A CA 1
ATOM 676 C C . LEU A 1 88 ? -29.445 -13.447 23.638 1.00 65.19 88 LEU A C 1
ATOM 678 O O . LEU A 1 88 ? -29.011 -14.600 23.729 1.00 65.19 88 LEU A O 1
ATOM 682 N N . LYS A 1 89 ? -29.446 -12.607 24.678 1.00 66.00 89 LYS A N 1
ATOM 683 C CA . LYS A 1 89 ? -29.056 -13.012 26.037 1.00 66.00 89 LYS A CA 1
ATOM 684 C C . LYS A 1 89 ? -30.068 -13.988 26.641 1.00 66.00 89 LYS A C 1
ATOM 686 O O . LYS A 1 89 ? -29.655 -15.016 27.172 1.00 66.00 89 LYS A O 1
ATOM 691 N N . GLU A 1 90 ? -31.357 -13.690 26.509 1.00 67.25 90 GLU A N 1
ATOM 692 C CA . GLU A 1 90 ? -32.464 -14.420 27.146 1.00 67.25 90 GLU A CA 1
ATOM 693 C C . GLU A 1 90 ? -32.906 -15.673 26.365 1.00 67.25 90 GLU A C 1
ATOM 695 O O . GLU A 1 90 ? -33.476 -16.602 26.939 1.00 67.25 90 GLU A O 1
ATOM 700 N N . ALA A 1 91 ? -32.599 -15.761 25.067 1.00 71.50 91 ALA A N 1
ATOM 701 C CA . ALA A 1 91 ? -32.968 -16.905 24.243 1.00 71.50 91 ALA A CA 1
ATOM 702 C C . ALA A 1 91 ? -32.194 -18.183 24.629 1.00 71.50 91 ALA A C 1
ATOM 704 O O . ALA A 1 91 ? -30.950 -18.225 24.628 1.00 71.50 91 ALA A O 1
ATOM 705 N N . LYS A 1 92 ? -32.951 -19.264 24.873 1.00 72.31 92 LYS A N 1
ATOM 706 C CA . LYS A 1 92 ? -32.458 -20.646 25.013 1.00 72.31 92 LYS A CA 1
ATOM 707 C C . LYS A 1 92 ? -32.009 -21.185 23.650 1.00 72.31 92 LYS A C 1
ATOM 709 O O . LYS A 1 92 ? -32.698 -21.971 23.011 1.00 72.31 92 LYS A O 1
ATOM 714 N N . LEU A 1 93 ? -30.861 -20.705 23.188 1.00 77.50 93 LEU A N 1
ATOM 715 C CA . LEU A 1 93 ? -30.239 -21.136 21.938 1.00 77.50 93 LEU A CA 1
ATOM 716 C C . LEU A 1 93 ? -29.306 -22.339 22.172 1.00 77.50 93 LEU A C 1
ATOM 718 O O . LEU A 1 93 ? -28.739 -22.461 23.264 1.00 77.50 93 LEU A O 1
ATOM 722 N N . PRO A 1 94 ? -29.096 -23.199 21.158 1.00 80.06 94 PRO A N 1
ATOM 723 C CA . PRO A 1 94 ? -28.139 -24.299 21.233 1.00 80.06 94 PRO A CA 1
ATOM 724 C C . PRO A 1 94 ? -26.733 -23.805 21.601 1.00 80.06 94 PRO A C 1
ATOM 726 O O . PRO A 1 94 ? -26.263 -22.807 21.049 1.00 80.06 94 PRO A O 1
ATOM 729 N N . LYS A 1 95 ? -26.037 -24.524 22.493 1.00 81.00 95 LYS A N 1
ATOM 730 C CA . LYS A 1 95 ? -24.637 -24.247 22.866 1.00 81.00 95 LYS A CA 1
ATOM 731 C C . LYS A 1 95 ? -23.692 -24.651 21.733 1.00 81.00 95 LYS A C 1
ATOM 733 O O . LYS A 1 95 ? -23.061 -25.700 21.762 1.00 81.00 95 LYS A O 1
ATOM 738 N N . THR A 1 96 ? -23.652 -23.829 20.694 1.00 88.19 96 THR A N 1
ATOM 739 C CA . THR A 1 96 ? -22.757 -23.993 19.548 1.00 88.19 96 THR A CA 1
ATOM 740 C C . THR A 1 96 ? -21.827 -22.787 19.453 1.00 88.19 96 THR A C 1
ATOM 742 O O . THR A 1 96 ? -22.215 -21.663 19.784 1.00 88.19 96 THR A O 1
ATOM 745 N N . LYS A 1 97 ? -20.600 -22.995 18.954 1.00 85.62 97 LYS A N 1
ATOM 746 C CA . LYS A 1 97 ? -19.603 -21.920 18.788 1.00 85.62 97 LYS A CA 1
ATOM 747 C C . LYS A 1 97 ? -20.133 -20.689 18.019 1.00 85.62 97 LYS A C 1
ATOM 749 O O . LYS A 1 97 ? -19.823 -19.569 18.437 1.00 85.62 97 LYS A O 1
ATOM 754 N N . PRO A 1 98 ? -20.939 -20.829 16.942 1.00 86.06 98 PRO A N 1
ATOM 755 C CA . PRO A 1 98 ? -21.511 -19.676 16.244 1.00 86.06 98 PRO A CA 1
ATOM 756 C C . PRO A 1 98 ? -22.488 -18.875 17.113 1.00 86.06 98 PRO A C 1
ATOM 758 O O . PRO A 1 98 ? -22.421 -17.648 17.143 1.00 86.06 98 PRO A O 1
ATOM 761 N N . VAL A 1 99 ? -23.356 -19.557 17.868 1.00 83.19 99 VAL A N 1
ATOM 762 C CA . VAL A 1 99 ? -24.322 -18.913 18.772 1.00 83.19 99 VAL A CA 1
ATOM 763 C C . VAL A 1 99 ? -23.604 -18.153 19.885 1.00 83.19 99 VAL A C 1
ATOM 765 O O . VAL A 1 99 ? -23.952 -17.009 20.169 1.00 83.19 99 VAL A O 1
ATOM 768 N N . GLU A 1 100 ? -22.579 -18.746 20.495 1.00 85.94 100 GLU A N 1
ATOM 769 C CA . GLU A 1 100 ? -21.782 -18.086 21.536 1.00 85.94 100 GLU A CA 1
ATOM 770 C C . GLU A 1 100 ? -21.048 -16.850 21.003 1.00 85.94 100 GLU A C 1
ATOM 772 O O . GLU A 1 100 ? -21.025 -15.806 21.658 1.00 85.94 100 GLU A O 1
ATOM 777 N N . THR A 1 101 ? -20.507 -16.940 19.785 1.00 86.69 101 THR A N 1
ATOM 778 C CA . THR A 1 101 ? -19.878 -15.806 19.093 1.00 86.69 101 THR A CA 1
ATOM 779 C C . THR A 1 101 ? -20.877 -14.673 18.855 1.00 86.69 101 THR A C 1
ATOM 781 O O . THR A 1 101 ? -20.574 -13.520 19.160 1.00 86.69 101 THR A O 1
ATOM 784 N N . LEU A 1 102 ? -22.085 -14.988 18.376 1.00 84.31 102 LEU A N 1
ATOM 785 C CA . LEU A 1 102 ? -23.145 -14.001 18.149 1.00 84.31 102 LEU A CA 1
ATOM 786 C C . LEU A 1 102 ? -23.619 -13.355 19.452 1.00 84.31 102 LEU A C 1
ATOM 788 O O . LEU A 1 102 ? -23.777 -12.137 19.498 1.00 84.31 102 LEU A O 1
ATOM 792 N N . LYS A 1 103 ? -23.793 -14.141 20.523 1.00 83.69 103 LYS A N 1
ATOM 793 C CA . LYS A 1 103 ? -24.130 -13.605 21.850 1.00 83.69 103 LYS A CA 1
ATOM 794 C C . LYS A 1 103 ? -23.052 -12.638 22.330 1.00 83.69 103 LYS A C 1
ATOM 796 O O . LYS A 1 103 ? -23.384 -11.530 22.738 1.00 83.69 103 LYS A O 1
ATOM 801 N N . ARG A 1 104 ? -21.770 -13.010 22.228 1.00 84.94 104 ARG A N 1
ATOM 802 C CA . ARG A 1 104 ? -20.647 -12.140 22.614 1.00 84.94 104 ARG A CA 1
ATOM 803 C C . ARG A 1 104 ? -20.631 -10.844 21.802 1.00 84.94 104 ARG A C 1
ATOM 805 O O . ARG A 1 104 ? -20.516 -9.778 22.391 1.00 84.94 104 ARG A O 1
ATOM 812 N N . ALA A 1 105 ? -20.799 -10.931 20.483 1.00 84.62 105 ALA A N 1
ATOM 813 C CA . ALA A 1 105 ? -20.828 -9.765 19.602 1.00 84.62 105 ALA A CA 1
ATOM 814 C C . ALA A 1 105 ? -22.013 -8.836 19.906 1.00 84.62 105 ALA A C 1
ATOM 816 O O . ALA A 1 105 ? -21.832 -7.629 20.007 1.00 84.62 105 ALA A O 1
ATOM 817 N N . ALA A 1 106 ? -23.213 -9.382 20.124 1.00 82.38 106 ALA A N 1
ATOM 818 C CA . ALA A 1 106 ? -24.396 -8.593 20.470 1.00 82.38 106 ALA A CA 1
ATOM 819 C C . ALA A 1 106 ? -24.280 -7.892 21.835 1.00 82.38 106 ALA A C 1
ATOM 821 O O . ALA A 1 106 ? -24.991 -6.924 22.093 1.00 82.38 106 ALA A O 1
ATOM 822 N N . CYS A 1 107 ? -23.394 -8.377 22.707 1.00 82.56 107 CYS A N 1
ATOM 823 C CA . CYS A 1 107 ? -23.090 -7.760 23.995 1.00 82.56 107 CYS A CA 1
ATOM 824 C C . CYS A 1 107 ? -21.903 -6.787 23.942 1.00 82.56 107 CYS A C 1
ATOM 826 O O . CYS A 1 107 ? -21.625 -6.153 24.957 1.00 82.56 107 CYS A O 1
ATOM 828 N N . ASP A 1 108 ? -21.189 -6.693 22.817 1.00 86.19 108 ASP A N 1
ATOM 829 C CA . ASP A 1 108 ? -20.019 -5.830 22.675 1.00 86.19 108 ASP A CA 1
ATOM 830 C C . ASP A 1 108 ? -20.466 -4.373 22.448 1.00 86.19 108 ASP A C 1
ATOM 832 O O . ASP A 1 108 ? -21.025 -4.064 21.387 1.00 86.19 108 ASP A O 1
ATOM 836 N N . PRO A 1 109 ? -20.203 -3.452 23.398 1.00 87.81 109 PRO A N 1
ATOM 837 C CA . PRO A 1 109 ? -20.598 -2.052 23.258 1.00 87.81 109 PRO A CA 1
ATOM 838 C C . PRO A 1 109 ? -19.909 -1.359 22.073 1.00 87.81 109 PRO A C 1
ATOM 840 O O . PRO A 1 109 ? -20.427 -0.373 21.555 1.00 87.81 109 PRO A O 1
ATOM 843 N N . PHE A 1 110 ? -18.774 -1.882 21.597 1.00 90.88 110 PHE A N 1
ATOM 844 C CA . PHE A 1 110 ? -18.013 -1.326 20.482 1.00 90.88 110 PHE A CA 1
ATOM 845 C C . PHE A 1 110 ? -18.287 -2.011 19.144 1.00 90.88 110 PHE A C 1
ATOM 847 O O . PHE A 1 110 ? -17.625 -1.663 18.166 1.00 90.88 110 PHE A O 1
ATOM 854 N N . LEU A 1 111 ? -19.242 -2.945 19.038 1.00 90.69 111 LEU A N 1
ATOM 855 C CA . LEU A 1 111 ? -19.479 -3.685 17.789 1.00 90.69 111 LEU A CA 1
ATOM 856 C C . LEU A 1 111 ? -19.660 -2.748 16.583 1.00 90.69 111 LEU A C 1
ATOM 858 O O . LEU A 1 111 ? -19.017 -2.926 15.549 1.00 90.69 111 LEU A O 1
ATOM 862 N N . LYS A 1 112 ? -20.486 -1.704 16.726 1.00 90.69 112 LYS A N 1
ATOM 863 C CA . LYS A 1 112 ? -20.703 -0.702 15.668 1.00 90.69 112 LYS A CA 1
ATOM 864 C C . LYS A 1 112 ? -19.416 0.035 15.302 1.00 90.69 112 LYS A C 1
ATOM 866 O O . LYS A 1 112 ? -19.143 0.235 14.120 1.00 90.69 112 LYS A O 1
ATOM 871 N N . CYS A 1 113 ? -18.614 0.404 16.300 1.00 93.56 113 CYS A N 1
ATOM 872 C CA . CYS A 1 113 ? -17.327 1.065 16.103 1.00 93.56 113 CYS A CA 1
ATOM 873 C C . CYS A 1 113 ? -16.341 0.142 15.371 1.00 93.56 113 CYS A C 1
ATOM 875 O O . CYS A 1 113 ? -15.725 0.566 14.396 1.00 93.56 113 CYS A O 1
ATOM 877 N N . LYS A 1 114 ? -16.248 -1.133 15.770 1.00 94.44 114 LYS A N 1
ATOM 878 C CA . LYS A 1 114 ? -15.413 -2.154 15.117 1.00 94.44 114 LYS A CA 1
ATOM 879 C C . LYS A 1 114 ? -15.802 -2.341 13.652 1.00 94.44 114 LYS A C 1
ATOM 881 O O . LYS A 1 114 ? -14.930 -2.317 12.787 1.00 94.44 114 LYS A O 1
ATOM 886 N N . LEU A 1 115 ? -17.098 -2.458 13.356 1.00 94.56 115 LEU A N 1
ATOM 887 C CA . LEU A 1 115 ? -17.597 -2.599 11.984 1.00 94.56 115 LEU A CA 1
ATOM 888 C C . LEU A 1 115 ? -17.324 -1.350 11.136 1.00 94.56 115 LEU A C 1
ATOM 890 O O . LEU A 1 115 ? -16.858 -1.473 10.005 1.00 94.56 115 LEU A O 1
ATOM 894 N N . ALA A 1 116 ? -17.563 -0.152 11.675 1.00 95.50 116 ALA A N 1
ATOM 895 C CA . ALA A 1 116 ? -17.284 1.101 10.974 1.00 95.50 116 ALA A CA 1
ATOM 896 C C . ALA A 1 116 ? -15.785 1.291 10.691 1.00 95.50 116 ALA A C 1
ATOM 898 O O . ALA A 1 116 ? -15.407 1.747 9.607 1.00 95.50 116 ALA A O 1
ATOM 899 N N . PHE A 1 117 ? -14.932 0.892 11.634 1.00 96.31 117 PHE A N 1
ATOM 900 C CA . PHE A 1 117 ? -13.488 0.925 11.459 1.00 96.31 117 PHE A CA 1
ATOM 901 C C . PHE A 1 117 ? -13.029 -0.072 10.393 1.00 96.31 117 PHE A C 1
ATOM 903 O O . PHE A 1 117 ? -12.353 0.324 9.446 1.00 96.31 117 PHE A O 1
ATOM 910 N N . CYS A 1 118 ? -13.471 -1.332 10.474 1.00 95.69 118 CYS A N 1
ATOM 911 C CA . CYS A 1 118 ? -13.165 -2.348 9.464 1.00 95.69 118 CYS A CA 1
ATOM 912 C C . CYS A 1 118 ? -13.624 -1.911 8.070 1.00 95.69 118 CYS A C 1
ATOM 914 O O . CYS A 1 118 ? -12.871 -2.046 7.109 1.00 95.69 118 CYS A O 1
ATOM 916 N N . LYS A 1 119 ? -14.825 -1.328 7.964 1.00 95.75 119 LYS A N 1
ATOM 917 C CA . LYS A 1 119 ? -15.330 -0.774 6.707 1.00 95.75 119 LYS A CA 1
ATOM 918 C C . LYS A 1 119 ? -14.417 0.328 6.171 1.00 95.75 119 LYS A C 1
ATOM 920 O O . LYS A 1 119 ? -14.106 0.318 4.991 1.00 95.75 119 LYS A O 1
ATOM 925 N N . THR A 1 120 ? -13.961 1.241 7.027 1.00 95.38 120 THR A N 1
ATOM 926 C CA . THR A 1 120 ? -13.051 2.324 6.620 1.00 95.38 120 THR A CA 1
ATOM 927 C C . THR A 1 120 ? -11.768 1.764 6.002 1.00 95.38 120 THR A C 1
ATOM 929 O O . THR A 1 120 ? -11.359 2.207 4.935 1.00 95.38 120 THR A O 1
ATOM 932 N N . ILE A 1 121 ? -11.161 0.754 6.630 1.00 95.38 121 ILE A N 1
ATOM 933 C CA . ILE A 1 121 ? -9.947 0.111 6.103 1.00 95.38 121 ILE A CA 1
ATOM 934 C C . ILE A 1 121 ? -10.236 -0.678 4.818 1.00 95.38 121 ILE A C 1
ATOM 936 O O . ILE A 1 121 ? -9.439 -0.654 3.880 1.00 95.38 121 ILE A O 1
ATOM 940 N N . ALA A 1 122 ? -11.386 -1.349 4.738 1.00 94.62 122 ALA A N 1
ATOM 941 C CA . ALA A 1 122 ? -11.809 -2.054 3.532 1.00 94.62 122 ALA A CA 1
ATOM 942 C C . ALA A 1 122 ? -12.008 -1.093 2.347 1.00 94.62 122 ALA A C 1
ATOM 944 O O . ALA A 1 122 ? -11.513 -1.372 1.256 1.00 94.62 122 ALA A O 1
ATOM 945 N N . ASP A 1 123 ? -12.650 0.056 2.576 1.00 93.00 123 ASP A N 1
ATOM 946 C CA . ASP A 1 123 ? -12.851 1.104 1.570 1.00 93.00 123 ASP A CA 1
ATOM 947 C C . ASP A 1 123 ? -11.498 1.657 1.059 1.00 93.00 123 ASP A C 1
ATOM 949 O O . ASP A 1 123 ? -11.381 2.011 -0.111 1.00 93.00 123 ASP A O 1
ATOM 953 N N . GLU A 1 124 ? -10.447 1.694 1.891 1.00 91.50 124 GLU A N 1
ATOM 954 C CA . GLU A 1 124 ? -9.087 2.078 1.462 1.00 91.50 124 GLU A CA 1
ATOM 955 C C . GLU A 1 124 ? -8.391 1.009 0.615 1.00 91.50 124 GLU A C 1
ATOM 957 O O . GLU A 1 124 ? -7.622 1.330 -0.294 1.00 91.50 124 GLU A O 1
ATOM 962 N N . CYS A 1 125 ? -8.655 -0.265 0.898 1.00 92.62 125 CYS A N 1
ATOM 963 C CA . CYS A 1 125 ? -8.094 -1.381 0.138 1.00 92.62 125 CYS A CA 1
ATOM 964 C C . CYS A 1 125 ? -8.816 -1.591 -1.197 1.00 92.62 125 CYS A C 1
ATOM 966 O O . CYS A 1 125 ? -8.216 -2.069 -2.161 1.00 92.62 125 CYS A O 1
ATOM 968 N N . GLN A 1 126 ? -10.099 -1.238 -1.269 1.00 92.50 126 GLN A N 1
ATOM 969 C CA . GLN A 1 126 ? -10.964 -1.525 -2.407 1.00 92.50 126 GLN A CA 1
ATOM 970 C C . GLN A 1 126 ? -10.432 -0.991 -3.753 1.00 92.50 126 GLN A C 1
ATOM 972 O O . GLN A 1 126 ? -10.399 -1.784 -4.694 1.00 92.50 126 GLN A O 1
ATOM 977 N N . PRO A 1 127 ? -9.955 0.266 -3.891 1.00 90.69 127 PRO A N 1
ATOM 978 C CA . PRO A 1 127 ? -9.434 0.763 -5.165 1.00 90.69 127 PRO A CA 1
ATOM 979 C C . PRO A 1 127 ? -8.238 -0.040 -5.677 1.00 90.69 127 PRO A C 1
ATOM 981 O O . PRO A 1 127 ? -8.100 -0.255 -6.879 1.00 90.69 127 PRO A O 1
ATOM 984 N N . PHE A 1 128 ? -7.375 -0.504 -4.766 1.00 92.00 128 PHE A N 1
ATOM 985 C CA . PHE A 1 128 ? -6.277 -1.395 -5.119 1.00 92.00 128 PHE A CA 1
ATOM 986 C C . PHE A 1 128 ? -6.829 -2.727 -5.635 1.00 92.00 128 PHE A C 1
ATOM 988 O O . PHE A 1 128 ? -6.517 -3.123 -6.752 1.00 92.00 128 PHE A O 1
ATOM 995 N N . LEU A 1 129 ? -7.699 -3.385 -4.867 1.00 91.50 129 LEU A N 1
ATOM 996 C CA . LEU A 1 129 ? -8.246 -4.695 -5.233 1.00 91.50 129 LEU A CA 1
ATOM 997 C C . LEU A 1 129 ? -8.978 -4.660 -6.580 1.00 91.50 129 LEU A C 1
ATOM 999 O O . LEU A 1 129 ? -8.710 -5.496 -7.437 1.00 91.50 129 LEU A O 1
ATOM 1003 N N . GLN A 1 130 ? -9.833 -3.661 -6.799 1.00 90.12 130 GLN A N 1
ATOM 1004 C CA . GLN A 1 130 ? -10.574 -3.501 -8.051 1.00 90.12 130 GLN A CA 1
ATOM 1005 C C . GLN A 1 130 ? -9.645 -3.291 -9.250 1.00 90.12 130 GLN A C 1
ATOM 1007 O O . GLN A 1 130 ? -9.854 -3.892 -10.301 1.00 90.12 130 GLN A O 1
ATOM 1012 N N . ARG A 1 131 ? -8.583 -2.488 -9.092 1.00 88.06 131 ARG A N 1
ATOM 1013 C CA . ARG A 1 131 ? -7.632 -2.207 -10.177 1.00 88.06 131 ARG A CA 1
ATOM 1014 C C . ARG A 1 131 ? -6.942 -3.470 -10.695 1.00 88.06 131 ARG A C 1
ATOM 1016 O O . ARG A 1 131 ? -6.712 -3.580 -11.895 1.00 88.06 131 ARG A O 1
ATOM 1023 N N . PHE A 1 132 ? -6.623 -4.418 -9.815 1.00 88.31 132 PHE A N 1
ATOM 1024 C CA . PHE A 1 132 ? -5.922 -5.657 -10.178 1.00 88.31 132 PHE A CA 1
ATOM 1025 C C . PHE A 1 132 ? -6.859 -6.845 -10.456 1.00 88.31 132 PHE A C 1
ATOM 1027 O O . PHE A 1 132 ? -6.383 -7.932 -10.764 1.00 88.31 132 PHE A O 1
ATOM 1034 N N . GLN A 1 133 ? -8.178 -6.644 -10.409 1.00 89.06 133 GLN A N 1
ATOM 1035 C CA . GLN A 1 133 ? -9.196 -7.632 -10.788 1.00 89.06 133 GLN A CA 1
ATOM 1036 C C . GLN A 1 133 ? -9.678 -7.416 -12.233 1.00 89.06 133 GLN A C 1
ATOM 1038 O O . GLN A 1 133 ? -10.875 -7.386 -12.510 1.00 89.06 133 GLN A O 1
ATOM 1043 N N . THR A 1 134 ? -8.746 -7.240 -13.171 1.00 84.75 134 THR A N 1
ATOM 1044 C CA . THR A 1 134 ? -9.055 -7.050 -14.598 1.00 84.75 134 THR A CA 1
ATOM 1045 C C . THR A 1 134 ? -8.251 -8.020 -15.461 1.00 84.75 134 THR A C 1
ATOM 1047 O O . THR A 1 134 ? -7.231 -8.549 -15.027 1.00 84.75 134 THR A O 1
ATOM 1050 N N . SER A 1 135 ? -8.691 -8.255 -16.700 1.00 81.44 135 SER A N 1
ATOM 1051 C CA . SER A 1 135 ? -7.953 -9.063 -17.684 1.00 81.44 135 SER A CA 1
ATOM 1052 C C . SER A 1 135 ? -6.780 -8.317 -18.334 1.00 81.44 135 SER A C 1
ATOM 1054 O O . SER A 1 135 ? -6.057 -8.890 -19.146 1.00 81.44 135 SER A O 1
ATOM 1056 N N . LYS A 1 136 ? -6.595 -7.032 -18.013 1.00 83.50 136 LYS A N 1
ATOM 1057 C CA . LYS A 1 136 ? -5.566 -6.180 -18.612 1.00 83.50 136 LYS A CA 1
ATOM 1058 C C . LYS A 1 136 ? -4.217 -6.379 -17.898 1.00 83.50 136 LYS A C 1
ATOM 1060 O O . LYS A 1 136 ? -4.197 -6.669 -16.702 1.00 83.50 136 LYS A O 1
ATOM 1065 N N . PRO A 1 137 ? -3.074 -6.161 -18.575 1.00 81.38 137 PRO A N 1
ATOM 1066 C CA . PRO A 1 137 ? -1.755 -6.280 -17.953 1.00 81.38 137 PRO A CA 1
ATOM 1067 C C . PRO A 1 137 ? -1.494 -5.109 -16.989 1.00 81.38 137 PRO A C 1
ATOM 1069 O O . PRO A 1 137 ? -0.976 -4.065 -17.373 1.00 81.38 137 PRO A O 1
ATOM 1072 N N . MET A 1 138 ? -1.874 -5.269 -15.719 1.00 88.75 138 MET A N 1
ATOM 1073 C CA . MET A 1 138 ? -1.770 -4.211 -14.697 1.00 88.75 138 MET A CA 1
ATOM 1074 C C . MET A 1 138 ? -0.421 -4.158 -13.976 1.00 88.75 138 MET A C 1
ATOM 1076 O O . MET A 1 138 ? -0.177 -3.250 -13.181 1.00 88.75 138 MET A O 1
ATOM 1080 N N . THR A 1 139 ? 0.472 -5.108 -14.247 1.00 88.81 139 THR A N 1
ATOM 1081 C CA . THR A 1 139 ? 1.754 -5.255 -13.551 1.00 88.81 139 THR A CA 1
ATOM 1082 C C . THR A 1 139 ? 2.637 -3.998 -13.552 1.00 88.81 139 THR A C 1
ATOM 1084 O O . THR A 1 139 ? 3.220 -3.726 -12.500 1.00 88.81 139 THR A O 1
ATOM 1087 N N . PRO A 1 140 ? 2.703 -3.175 -14.625 1.00 91.38 140 PRO A N 1
ATOM 1088 C CA . PRO A 1 140 ? 3.444 -1.908 -14.592 1.00 91.38 140 PRO A CA 1
ATOM 1089 C C . PRO A 1 140 ? 3.022 -0.969 -13.453 1.00 91.38 140 PRO A C 1
ATOM 1091 O O . PRO A 1 140 ? 3.847 -0.272 -12.873 1.00 91.38 140 PRO A O 1
ATOM 1094 N N . TYR A 1 141 ? 1.749 -1.009 -13.059 1.00 91.69 141 TYR A N 1
ATOM 1095 C CA . TYR A 1 141 ? 1.192 -0.143 -12.021 1.00 91.69 141 TYR A CA 1
ATOM 1096 C C . TYR A 1 141 ? 1.319 -0.713 -10.603 1.00 91.69 141 TYR A C 1
ATOM 1098 O O . TYR A 1 141 ? 0.992 -0.027 -9.631 1.00 91.69 141 TYR A O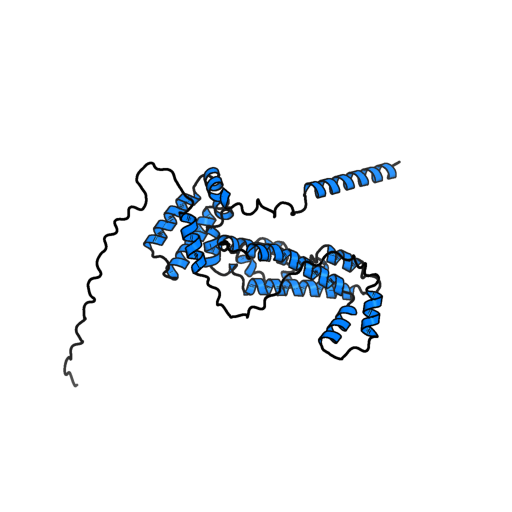 1
ATOM 1106 N N . LEU A 1 142 ? 1.745 -1.973 -10.460 1.00 92.88 142 LEU A N 1
ATOM 1107 C CA . LEU A 1 142 ? 1.736 -2.689 -9.182 1.00 92.88 142 LEU A CA 1
ATOM 1108 C C . LEU A 1 142 ? 2.622 -2.016 -8.136 1.00 92.88 142 LEU A C 1
ATOM 1110 O O . LEU A 1 142 ? 2.220 -1.900 -6.980 1.00 92.88 142 LEU A O 1
ATOM 1114 N N . PHE A 1 143 ? 3.801 -1.547 -8.546 1.00 93.88 143 PHE A N 1
ATOM 1115 C CA . PHE A 1 143 ? 4.741 -0.888 -7.647 1.00 93.88 143 PHE A CA 1
ATOM 1116 C C . PHE A 1 143 ? 4.113 0.351 -6.989 1.00 93.88 143 PHE A C 1
ATOM 1118 O O . PHE A 1 143 ? 3.979 0.404 -5.767 1.00 93.88 143 PHE A O 1
ATOM 1125 N N . GLU A 1 144 ? 3.655 1.311 -7.794 1.00 91.81 144 GLU A N 1
ATOM 1126 C CA . GLU A 1 144 ? 3.085 2.565 -7.287 1.00 91.81 144 GLU A CA 1
ATOM 1127 C C . GLU A 1 144 ? 1.772 2.318 -6.525 1.00 91.81 144 GLU A C 1
ATOM 1129 O O . GLU A 1 144 ? 1.499 2.953 -5.505 1.00 91.81 144 GLU A O 1
ATOM 1134 N N . ALA A 1 145 ? 0.960 1.349 -6.964 1.00 93.19 145 ALA A N 1
ATOM 1135 C CA . ALA A 1 145 ? -0.299 1.025 -6.302 1.00 93.19 145 ALA A CA 1
ATOM 1136 C C . ALA A 1 145 ? -0.099 0.412 -4.903 1.00 93.19 145 ALA A C 1
ATOM 1138 O O . ALA A 1 145 ? -0.808 0.791 -3.968 1.00 93.19 145 ALA A O 1
ATOM 1139 N N . VAL A 1 146 ? 0.871 -0.495 -4.736 1.00 94.31 146 VAL A N 1
ATOM 1140 C CA . VAL A 1 146 ? 1.197 -1.076 -3.423 1.00 94.31 146 VAL A CA 1
ATOM 1141 C C . VAL A 1 146 ? 1.854 -0.046 -2.513 1.00 94.31 146 VAL A C 1
ATOM 1143 O O . VAL A 1 146 ? 1.497 0.025 -1.337 1.00 94.31 146 VAL A O 1
ATOM 1146 N N . GLU A 1 147 ? 2.769 0.777 -3.037 1.00 94.50 147 GLU A N 1
ATOM 1147 C CA . GLU A 1 147 ? 3.351 1.886 -2.272 1.00 94.50 147 GLU A CA 1
ATOM 1148 C C . GLU A 1 147 ? 2.252 2.809 -1.731 1.00 94.50 147 GLU A C 1
ATOM 1150 O O . GLU A 1 147 ? 2.233 3.136 -0.541 1.00 94.50 147 GLU A O 1
ATOM 1155 N N . LYS A 1 148 ? 1.307 3.193 -2.592 1.00 93.69 148 LYS A N 1
ATOM 1156 C CA . LYS A 1 148 ? 0.195 4.074 -2.239 1.00 93.69 148 LYS A CA 1
ATOM 1157 C C . LYS A 1 148 ? -0.717 3.458 -1.174 1.00 93.69 148 LYS A C 1
ATOM 1159 O O . LYS A 1 148 ? -1.030 4.138 -0.197 1.00 93.69 148 LYS A O 1
ATOM 1164 N N . LEU A 1 149 ? -1.100 2.186 -1.318 1.00 95.31 149 LEU A N 1
ATOM 1165 C CA . LEU A 1 149 ? -1.905 1.472 -0.317 1.00 95.31 149 LEU A CA 1
ATOM 1166 C C . LEU A 1 149 ? -1.195 1.425 1.042 1.00 95.31 149 LEU A C 1
ATOM 1168 O O . LEU A 1 149 ? -1.785 1.764 2.067 1.00 95.31 149 LEU A O 1
ATOM 1172 N N . LEU A 1 150 ? 0.087 1.054 1.044 1.00 95.44 150 LEU A N 1
ATOM 1173 C CA . LEU A 1 150 ? 0.885 0.973 2.262 1.00 95.44 150 LEU A CA 1
ATOM 1174 C C . LEU A 1 150 ? 0.972 2.341 2.954 1.00 95.44 150 LEU A C 1
ATOM 1176 O O . LEU A 1 150 ? 0.776 2.440 4.164 1.00 95.44 150 LEU A O 1
ATOM 1180 N N . ARG A 1 151 ? 1.187 3.407 2.178 1.00 94.88 151 ARG A N 1
ATOM 1181 C CA . ARG A 1 151 ? 1.238 4.784 2.677 1.00 94.88 151 ARG A CA 1
ATOM 1182 C C . ARG A 1 151 ? -0.082 5.229 3.306 1.00 94.88 151 ARG A C 1
ATOM 1184 O O . ARG A 1 151 ? -0.042 5.855 4.362 1.00 94.88 151 ARG A O 1
ATOM 1191 N N . TYR A 1 152 ? -1.227 4.906 2.700 1.00 94.31 152 TYR A N 1
ATOM 1192 C CA . TYR A 1 152 ? -2.535 5.240 3.274 1.00 94.31 152 TYR A CA 1
ATOM 1193 C C . TYR A 1 152 ? -2.735 4.607 4.650 1.00 94.31 152 TYR A C 1
ATOM 1195 O O . TYR A 1 152 ? -3.043 5.320 5.604 1.00 94.31 152 TYR A O 1
ATOM 1203 N N . LEU A 1 153 ? -2.463 3.307 4.774 1.00 95.19 153 LEU A N 1
ATOM 1204 C CA . LEU A 1 153 ? -2.613 2.596 6.043 1.00 95.19 153 LEU A CA 1
ATOM 1205 C C . LEU A 1 153 ? -1.627 3.115 7.095 1.00 95.19 153 LEU A C 1
ATOM 1207 O O . LEU A 1 153 ? -2.007 3.371 8.236 1.00 95.19 153 LEU A O 1
ATOM 1211 N N . MET A 1 154 ? -0.364 3.324 6.714 1.00 95.88 154 MET A N 1
ATOM 1212 C CA . MET A 1 154 ? 0.668 3.817 7.627 1.00 95.88 154 MET A CA 1
ATOM 1213 C C . MET A 1 154 ? 0.391 5.239 8.116 1.00 95.88 154 MET A C 1
ATOM 1215 O O . MET A 1 154 ? 0.570 5.503 9.301 1.00 95.88 154 MET A O 1
ATOM 1219 N N . ASN A 1 155 ? -0.118 6.138 7.268 1.00 95.38 155 ASN A N 1
ATOM 1220 C CA . ASN A 1 155 ? -0.457 7.511 7.667 1.00 95.38 155 ASN A CA 1
ATOM 1221 C C . ASN A 1 155 ? -1.486 7.581 8.811 1.00 95.38 155 ASN A C 1
ATOM 1223 O O . ASN A 1 155 ? -1.555 8.596 9.502 1.00 95.38 155 ASN A O 1
ATOM 1227 N N . ARG A 1 156 ? -2.268 6.517 9.044 1.00 95.56 156 ARG A N 1
ATOM 1228 C CA . ARG A 1 156 ? -3.235 6.461 10.150 1.00 95.56 156 ARG A CA 1
ATOM 1229 C C . ARG A 1 156 ? -2.590 6.282 11.522 1.00 95.56 156 ARG A C 1
ATOM 1231 O O . ARG A 1 156 ? -3.211 6.651 12.517 1.00 95.56 156 ARG A O 1
ATOM 1238 N N . CYS A 1 157 ? -1.398 5.683 11.601 1.00 95.31 157 CYS A N 1
ATOM 1239 C CA . CYS A 1 157 ? -0.794 5.282 12.878 1.00 95.31 157 CYS A CA 1
ATOM 1240 C C . CYS A 1 157 ? 0.725 5.495 13.004 1.00 95.31 157 CYS A C 1
ATOM 1242 O O . CYS A 1 157 ? 1.250 5.363 14.108 1.00 95.31 157 CYS A O 1
ATOM 1244 N N . VAL A 1 158 ? 1.436 5.821 11.923 1.00 96.44 158 VAL A N 1
ATOM 1245 C CA . VAL A 1 158 ? 2.888 6.067 11.892 1.00 96.44 158 VAL A CA 1
ATOM 1246 C C . VAL A 1 158 ? 3.166 7.567 11.978 1.00 96.44 158 VAL A C 1
ATOM 1248 O O . VAL A 1 158 ? 2.405 8.386 11.462 1.00 96.44 158 VAL A O 1
ATOM 1251 N N . LYS A 1 159 ? 4.260 7.949 12.646 1.00 95.50 159 LYS A N 1
ATOM 1252 C CA . LYS A 1 159 ? 4.666 9.354 12.771 1.00 95.50 159 LYS A CA 1
ATOM 1253 C C . LYS A 1 159 ? 4.943 9.990 11.398 1.00 95.50 159 LYS A C 1
ATOM 1255 O O . LYS A 1 159 ? 5.669 9.392 10.600 1.00 95.50 159 LYS A O 1
ATOM 1260 N N . PRO A 1 160 ? 4.474 11.229 11.145 1.00 93.50 160 PRO A N 1
ATOM 1261 C CA . PRO A 1 160 ? 4.685 11.915 9.867 1.00 93.50 160 PRO A CA 1
ATOM 1262 C C . PRO A 1 160 ? 6.156 12.041 9.447 1.00 93.50 160 PRO A C 1
ATOM 1264 O O . PRO A 1 160 ? 6.463 11.956 8.261 1.00 93.50 160 PRO A O 1
ATOM 1267 N N . ASP A 1 161 ? 7.080 12.183 10.402 1.00 92.69 161 ASP A N 1
ATOM 1268 C CA . ASP A 1 161 ? 8.512 12.311 10.106 1.00 92.69 161 ASP A CA 1
ATOM 1269 C C . ASP A 1 161 ? 9.113 11.080 9.423 1.00 92.69 161 ASP A C 1
ATOM 1271 O O . ASP A 1 161 ? 10.004 11.220 8.586 1.00 92.69 161 ASP A O 1
ATOM 1275 N N . LEU A 1 162 ? 8.585 9.890 9.715 1.00 93.12 162 LEU A N 1
ATOM 1276 C CA . LEU A 1 162 ? 9.022 8.635 9.099 1.00 93.12 162 LEU A CA 1
ATOM 1277 C C . LEU A 1 162 ? 8.399 8.426 7.711 1.00 93.12 162 LEU A C 1
ATOM 1279 O O . LEU A 1 162 ? 8.961 7.728 6.867 1.00 93.12 162 LEU A O 1
ATOM 1283 N N . MET A 1 163 ? 7.271 9.084 7.432 1.00 93.44 163 MET A N 1
ATOM 1284 C CA . MET A 1 163 ? 6.523 8.942 6.179 1.00 93.44 163 MET A CA 1
ATOM 1285 C C . MET A 1 163 ? 7.143 9.698 4.991 1.00 93.44 163 MET A C 1
ATOM 1287 O O . MET A 1 163 ? 6.623 9.617 3.878 1.00 93.44 163 MET A O 1
ATOM 1291 N N . LYS A 1 164 ? 8.275 10.388 5.189 1.00 89.88 164 LYS A N 1
ATOM 1292 C CA . LYS A 1 164 ? 9.016 11.114 4.137 1.00 89.88 164 LYS A CA 1
ATOM 1293 C C . LYS A 1 164 ? 9.709 10.191 3.126 1.00 89.88 164 LYS A C 1
ATOM 1295 O O . LYS A 1 164 ? 10.102 10.638 2.053 1.00 89.88 164 LYS A O 1
ATOM 1300 N N . CYS A 1 165 ? 9.887 8.911 3.452 1.00 87.56 165 CYS A N 1
ATOM 1301 C CA . CYS A 1 165 ? 10.515 7.949 2.552 1.00 87.56 165 CYS A CA 1
ATOM 1302 C C . CYS A 1 165 ? 9.546 7.422 1.472 1.00 87.56 165 CYS A C 1
ATOM 1304 O O . CYS A 1 165 ? 8.322 7.508 1.606 1.00 87.56 165 CYS A O 1
ATOM 1306 N N . THR A 1 166 ? 10.101 6.882 0.382 1.00 86.69 166 THR A N 1
ATOM 1307 C CA . THR A 1 166 ? 9.358 6.366 -0.782 1.00 86.69 166 THR A CA 1
ATOM 1308 C C . THR A 1 166 ? 9.819 4.968 -1.181 1.00 86.69 166 THR A C 1
ATOM 1310 O O . THR A 1 166 ? 10.921 4.520 -0.832 1.00 86.69 166 THR A O 1
ATOM 1313 N N . GLY A 1 167 ? 8.960 4.264 -1.911 1.00 88.06 167 GLY A N 1
ATOM 1314 C CA . GLY A 1 167 ? 9.239 2.949 -2.465 1.00 88.06 167 GLY A CA 1
ATOM 1315 C C . GLY A 1 167 ? 9.619 1.910 -1.405 1.00 88.06 167 GLY A C 1
ATOM 1316 O O . GLY A 1 167 ? 8.991 1.837 -0.345 1.00 88.06 167 GLY A O 1
ATOM 1317 N N . PRO A 1 168 ? 10.673 1.103 -1.641 1.00 90.00 168 PRO A N 1
ATOM 1318 C CA . PRO A 1 168 ? 11.061 0.027 -0.728 1.00 90.00 168 PRO A CA 1
ATOM 1319 C C . PRO A 1 168 ? 11.471 0.502 0.668 1.00 90.00 168 PRO A C 1
ATOM 1321 O O . PRO A 1 168 ? 11.433 -0.290 1.604 1.00 90.00 168 PRO A O 1
ATOM 1324 N N . LYS A 1 169 ? 11.839 1.781 0.839 1.00 92.06 169 LYS A N 1
ATOM 1325 C CA . LYS A 1 169 ? 12.207 2.336 2.152 1.00 92.06 169 LYS A CA 1
ATOM 1326 C C . LYS A 1 169 ? 11.024 2.363 3.129 1.00 92.06 169 LYS A C 1
ATOM 1328 O O . LYS A 1 169 ? 11.235 2.333 4.332 1.00 92.06 169 LYS A O 1
ATOM 1333 N N . LEU A 1 170 ? 9.780 2.332 2.644 1.00 93.06 170 LEU A N 1
ATOM 1334 C CA . LEU A 1 170 ? 8.610 2.166 3.518 1.00 93.06 170 LEU A CA 1
ATOM 1335 C C . LEU A 1 170 ? 8.594 0.805 4.228 1.00 93.06 170 LEU A C 1
ATOM 1337 O O . LEU A 1 170 ? 7.983 0.657 5.284 1.00 93.06 170 LEU A O 1
ATOM 1341 N N . LEU A 1 171 ? 9.267 -0.199 3.663 1.00 94.25 171 LEU A N 1
ATOM 1342 C CA . LEU A 1 171 ? 9.322 -1.541 4.236 1.00 94.25 171 LEU A CA 1
ATOM 1343 C C . LEU A 1 171 ? 10.253 -1.637 5.449 1.00 94.25 171 LEU A C 1
ATOM 1345 O O . LEU A 1 171 ? 10.146 -2.603 6.196 1.00 94.25 171 LEU A O 1
ATOM 1349 N N . SER A 1 172 ? 11.158 -0.671 5.646 1.00 93.75 172 SER A N 1
ATOM 1350 C CA . SER A 1 172 ? 12.074 -0.656 6.794 1.00 93.75 172 SER A CA 1
ATOM 1351 C C . SER A 1 172 ? 11.486 0.014 8.035 1.00 93.75 172 SER A C 1
ATOM 1353 O O . SER A 1 172 ? 12.104 -0.021 9.095 1.00 93.75 172 SER A O 1
ATOM 1355 N N . ILE A 1 173 ? 10.314 0.646 7.926 1.00 94.62 173 ILE A N 1
ATOM 1356 C CA . ILE A 1 173 ? 9.639 1.239 9.081 1.00 94.62 173 ILE A CA 1
ATOM 1357 C C . ILE A 1 173 ? 9.026 0.113 9.908 1.00 94.62 173 ILE A C 1
ATOM 1359 O O . ILE A 1 173 ? 8.059 -0.525 9.489 1.00 94.62 173 ILE A O 1
ATOM 1363 N N . ASP A 1 174 ? 9.579 -0.100 11.098 1.00 93.19 174 ASP A N 1
ATOM 1364 C CA . ASP A 1 174 ? 9.079 -1.097 12.036 1.00 93.19 174 ASP A CA 1
ATOM 1365 C C . ASP A 1 174 ? 7.857 -0.562 12.792 1.00 93.19 174 ASP A C 1
ATOM 1367 O O . ASP A 1 174 ? 7.966 0.308 13.660 1.00 93.19 174 ASP A O 1
ATOM 1371 N N . THR A 1 175 ? 6.681 -1.096 12.471 1.00 91.31 175 THR A N 1
ATOM 1372 C CA . THR A 1 175 ? 5.414 -0.735 13.117 1.00 91.31 175 THR A CA 1
ATOM 1373 C C . THR A 1 175 ? 5.199 -1.413 14.471 1.00 91.31 175 THR A C 1
ATOM 1375 O O . THR A 1 175 ? 4.204 -1.121 15.135 1.00 91.31 175 THR A O 1
ATOM 1378 N N . LYS A 1 176 ? 6.111 -2.287 14.919 1.00 88.88 176 LYS A N 1
ATOM 1379 C CA . LYS A 1 176 ? 6.080 -2.874 16.268 1.00 88.88 176 LYS A CA 1
ATOM 1380 C C . LYS A 1 176 ? 6.671 -1.937 17.317 1.00 88.88 176 LYS A C 1
ATOM 1382 O O . LYS A 1 176 ? 6.296 -2.016 18.485 1.00 88.88 176 LYS A O 1
ATOM 1387 N N . LYS A 1 177 ? 7.572 -1.036 16.916 1.00 91.88 177 LYS A N 1
ATOM 1388 C CA . LYS A 1 177 ? 8.184 -0.071 17.832 1.00 91.88 177 LYS A CA 1
ATOM 1389 C C . LYS A 1 177 ? 7.235 1.087 18.100 1.00 91.88 177 LYS A C 1
ATOM 1391 O O . LYS A 1 177 ? 6.878 1.839 17.194 1.00 91.88 177 LYS A O 1
ATOM 1396 N N . SER A 1 178 ? 6.873 1.272 19.365 1.00 89.31 178 SER A N 1
ATOM 1397 C CA . SER A 1 178 ? 6.001 2.368 19.801 1.00 89.31 178 SER A CA 1
ATOM 1398 C C . SER A 1 178 ? 6.569 3.751 19.460 1.00 89.31 178 SER A C 1
ATOM 1400 O O . SER A 1 178 ? 5.797 4.669 19.198 1.00 89.31 178 SER A O 1
ATOM 1402 N N . GLU A 1 179 ? 7.897 3.894 19.389 1.00 92.81 179 GLU A N 1
ATOM 1403 C CA . GLU A 1 179 ? 8.584 5.136 19.010 1.00 92.81 179 GLU A CA 1
ATOM 1404 C C . GLU A 1 179 ? 8.279 5.593 17.576 1.00 92.81 179 GLU A C 1
ATOM 1406 O O . GLU A 1 179 ? 8.327 6.791 17.301 1.00 92.81 179 GLU A O 1
ATOM 1411 N N . ASN A 1 180 ? 7.915 4.669 16.682 1.00 94.81 180 ASN A N 1
ATOM 1412 C CA . ASN A 1 180 ? 7.578 4.966 15.289 1.00 94.81 180 ASN A CA 1
ATOM 1413 C C . ASN A 1 180 ? 6.101 5.331 15.107 1.00 94.81 180 ASN A C 1
ATOM 1415 O O . ASN A 1 180 ? 5.703 5.848 14.060 1.00 94.81 180 ASN A O 1
ATOM 1419 N N . LEU A 1 181 ? 5.277 5.058 16.118 1.00 95.25 181 LEU A N 1
ATOM 1420 C CA . LEU A 1 181 ? 3.834 5.230 16.065 1.00 95.25 181 LEU A CA 1
ATOM 1421 C C . LEU A 1 181 ? 3.413 6.547 16.709 1.00 95.25 181 LEU A C 1
ATOM 1423 O O . LEU A 1 181 ? 4.062 7.076 17.615 1.00 95.25 181 LEU A O 1
ATOM 1427 N N . ILE A 1 182 ? 2.279 7.072 16.265 1.00 94.69 182 ILE A N 1
ATOM 1428 C CA . ILE A 1 182 ? 1.611 8.158 16.979 1.00 94.69 182 ILE A CA 1
ATOM 1429 C C . ILE A 1 182 ? 0.942 7.625 18.253 1.00 94.69 182 ILE A C 1
ATOM 1431 O O . ILE A 1 182 ? 0.657 6.430 18.400 1.00 94.69 182 ILE A O 1
ATOM 1435 N N . LEU A 1 183 ? 0.694 8.531 19.202 1.00 91.69 183 LEU A N 1
ATOM 1436 C CA . LEU A 1 183 ? -0.035 8.210 20.429 1.00 91.69 183 LEU A CA 1
ATOM 1437 C C . LEU A 1 183 ? -1.415 7.642 20.087 1.00 91.69 183 LEU A C 1
ATOM 1439 O O . LEU A 1 183 ? -2.073 8.159 19.186 1.00 91.69 183 LEU A O 1
ATOM 1443 N N . SER A 1 184 ? -1.882 6.638 20.840 1.00 86.56 184 SER A N 1
ATOM 1444 C CA . SER A 1 184 ? -3.149 5.954 20.538 1.00 86.56 184 SER A CA 1
ATOM 1445 C C . SER A 1 184 ? -4.318 6.925 20.384 1.00 86.56 184 SER A C 1
ATOM 1447 O O . SER A 1 184 ? -5.064 6.834 19.420 1.00 86.56 184 SER A O 1
ATOM 1449 N N . LYS A 1 185 ? -4.405 7.938 21.253 1.00 87.19 185 LYS A N 1
ATOM 1450 C CA . LYS A 1 185 ? -5.434 8.989 21.194 1.00 87.19 185 LYS A CA 1
ATOM 1451 C C . LYS A 1 185 ? -5.494 9.774 19.871 1.00 87.19 185 LYS A C 1
ATOM 1453 O O . LYS A 1 185 ? -6.524 10.363 19.572 1.00 87.19 185 LYS A O 1
ATOM 1458 N N . ASN A 1 186 ? -4.411 9.785 19.093 1.00 90.81 186 ASN A N 1
ATOM 1459 C CA . ASN A 1 186 ? -4.283 10.553 17.854 1.00 90.81 186 ASN A CA 1
ATOM 1460 C C . ASN A 1 186 ? -4.432 9.693 16.592 1.00 90.81 186 ASN A C 1
ATOM 1462 O O . ASN A 1 186 ? -4.301 10.222 15.490 1.00 90.81 186 ASN A O 1
ATOM 1466 N N . ILE A 1 187 ? -4.675 8.386 16.727 1.00 94.62 187 ILE A N 1
ATOM 1467 C CA . ILE A 1 187 ? -4.859 7.499 15.575 1.00 94.62 187 ILE A CA 1
ATOM 1468 C C . ILE A 1 187 ? -6.036 7.969 14.738 1.00 94.62 187 ILE A C 1
ATOM 1470 O O . ILE A 1 187 ? -7.110 8.296 15.256 1.00 94.62 187 ILE A O 1
ATOM 1474 N N . ASP A 1 188 ? -5.864 7.931 13.420 1.00 95.19 188 ASP A N 1
ATOM 1475 C CA . ASP A 1 188 ? -7.005 8.103 12.545 1.00 95.19 188 ASP A CA 1
ATOM 1476 C C . ASP A 1 188 ? -7.818 6.807 12.428 1.00 95.19 188 ASP A C 1
ATOM 1478 O O . ASP A 1 188 ? -7.545 5.938 11.601 1.00 95.19 188 ASP A O 1
ATOM 1482 N N . ILE A 1 189 ? -8.853 6.701 13.261 1.00 94.81 189 ILE A N 1
ATOM 1483 C CA . ILE A 1 189 ? -9.848 5.617 13.227 1.00 94.81 189 ILE A CA 1
ATOM 1484 C C . ILE A 1 189 ? -10.988 5.869 12.219 1.00 94.81 189 ILE A C 1
ATOM 1486 O O . ILE A 1 189 ? -11.928 5.079 12.134 1.00 94.81 189 ILE A O 1
ATOM 1490 N N . GLY A 1 190 ? -10.932 6.973 11.466 1.00 94.56 190 GLY A N 1
ATOM 1491 C CA . GLY A 1 190 ? -11.955 7.351 10.495 1.00 94.56 190 GLY A CA 1
ATOM 1492 C C . GLY A 1 190 ? -13.151 8.090 11.103 1.00 94.56 190 GLY A C 1
ATOM 1493 O O . GLY A 1 190 ? -13.445 8.014 12.297 1.00 94.56 190 GLY A O 1
ATOM 1494 N N . PHE A 1 191 ? -13.856 8.842 10.255 1.00 93.81 191 PHE A N 1
ATOM 1495 C CA . PHE A 1 191 ? -14.933 9.742 10.676 1.00 93.81 191 PHE A CA 1
ATOM 1496 C C . PHE A 1 191 ? -16.135 9.002 11.282 1.00 93.81 191 PHE A C 1
ATOM 1498 O O . PHE A 1 191 ? -16.618 9.373 12.351 1.00 93.81 191 PHE A O 1
ATOM 1505 N N . ALA A 1 192 ? -16.599 7.932 10.627 1.00 93.62 192 ALA A N 1
ATOM 1506 C CA . ALA A 1 192 ? -17.756 7.162 11.086 1.00 93.62 192 ALA A CA 1
ATOM 1507 C C . ALA A 1 192 ? -17.505 6.518 12.458 1.00 93.62 192 ALA A C 1
ATOM 1509 O O . ALA A 1 192 ? -18.350 6.614 13.344 1.00 93.62 192 ALA A O 1
ATOM 1510 N N . THR A 1 193 ? -16.321 5.934 12.651 1.00 94.75 193 THR A N 1
ATOM 1511 C CA . THR A 1 193 ? -15.905 5.346 13.929 1.00 94.75 193 THR A CA 1
ATOM 1512 C C . THR A 1 193 ? -15.826 6.397 15.031 1.00 94.75 193 THR A C 1
ATOM 1514 O O . THR A 1 193 ? -16.345 6.159 16.113 1.00 94.75 193 THR A O 1
ATOM 1517 N N . LYS A 1 194 ? -15.236 7.577 14.766 1.00 93.25 194 LYS A N 1
ATOM 1518 C CA . LYS A 1 194 ? -15.165 8.683 15.744 1.00 93.25 194 LYS A CA 1
ATOM 1519 C C . LYS A 1 194 ? -16.553 9.133 16.196 1.00 93.25 194 LYS A C 1
ATOM 1521 O O . LYS A 1 194 ? -16.771 9.312 17.390 1.00 93.25 194 LYS A O 1
ATOM 1526 N N . ARG A 1 195 ? -17.491 9.279 15.254 1.00 93.44 195 ARG A N 1
ATOM 1527 C CA . ARG A 1 195 ? -18.882 9.645 15.553 1.00 93.44 195 ARG A CA 1
ATOM 1528 C C . ARG A 1 195 ? -19.553 8.600 16.447 1.00 93.44 195 ARG A C 1
ATOM 1530 O O . ARG A 1 195 ? -20.046 8.949 17.513 1.00 93.44 195 ARG A O 1
ATOM 1537 N N . LEU A 1 196 ? -19.500 7.327 16.048 1.00 91.81 196 LEU A N 1
ATOM 1538 C CA . LEU A 1 196 ? -20.088 6.223 16.815 1.00 91.81 196 LEU A CA 1
ATOM 1539 C C . LEU A 1 196 ? -19.455 6.089 18.205 1.00 91.81 196 LEU A C 1
ATOM 1541 O O . LEU A 1 196 ? -20.168 5.847 19.172 1.00 91.81 196 LEU A O 1
ATOM 1545 N N . LEU A 1 197 ? -18.142 6.317 18.321 1.00 91.06 197 LEU A N 1
ATOM 1546 C CA . LEU A 1 197 ? -17.433 6.288 19.598 1.00 91.06 197 LEU A CA 1
ATOM 1547 C C . LEU A 1 197 ? -17.930 7.383 20.563 1.00 91.06 197 LEU A C 1
ATOM 1549 O O . LEU A 1 197 ? -18.025 7.142 21.769 1.00 91.06 197 LEU A O 1
ATOM 1553 N N . GLY A 1 198 ? -18.281 8.561 20.033 1.00 86.88 198 GLY A N 1
ATOM 1554 C CA . GLY A 1 198 ? -18.905 9.650 20.791 1.00 86.88 198 GLY A CA 1
ATOM 1555 C C . GLY A 1 198 ? -20.334 9.336 21.248 1.00 86.88 198 GLY A C 1
ATOM 1556 O O . GLY A 1 198 ? -20.724 9.738 22.339 1.00 86.88 198 GLY A O 1
ATOM 1557 N N . GLU A 1 199 ? -21.090 8.569 20.460 1.00 85.69 199 GLU A N 1
ATOM 1558 C CA . GLU A 1 199 ? -22.453 8.128 20.796 1.00 85.69 199 GLU A CA 1
ATOM 1559 C C . GLU A 1 199 ? -22.469 7.019 21.868 1.00 85.69 199 GLU A C 1
ATOM 1561 O O . GLU A 1 199 ? -23.407 6.932 22.658 1.00 85.69 199 GLU A O 1
ATOM 1566 N N . THR A 1 200 ? -21.410 6.205 21.972 1.00 77.06 200 THR A N 1
ATOM 1567 C CA . THR A 1 200 ? -21.267 5.122 22.977 1.00 77.06 200 THR A CA 1
ATOM 1568 C C . THR A 1 200 ? -21.112 5.586 24.440 1.00 77.06 200 THR A C 1
ATOM 1570 O O . THR A 1 200 ? -20.775 4.791 25.315 1.00 77.06 200 THR A O 1
ATOM 1573 N N . ALA A 1 201 ? -21.351 6.862 24.750 1.00 60.97 201 ALA A N 1
ATOM 1574 C CA . ALA A 1 201 ? -20.919 7.503 25.993 1.00 60.97 201 ALA A CA 1
ATOM 1575 C C . ALA A 1 201 ? -21.713 7.153 27.269 1.00 60.97 201 ALA A C 1
ATOM 1577 O O . ALA A 1 201 ? -21.211 7.424 28.354 1.00 60.97 201 ALA A O 1
ATOM 1578 N N . ILE A 1 202 ? -22.907 6.553 27.192 1.00 60.94 202 ILE A N 1
ATOM 1579 C CA . ILE A 1 202 ? -23.762 6.401 28.392 1.00 60.94 202 ILE A CA 1
ATOM 1580 C C . ILE A 1 202 ? -23.341 5.212 29.287 1.00 60.94 202 ILE A C 1
ATOM 1582 O O . ILE A 1 202 ? -23.610 5.226 30.482 1.00 60.94 202 ILE A O 1
ATOM 1586 N N . THR A 1 203 ? -22.656 4.191 28.757 1.00 67.06 203 THR A N 1
ATOM 1587 C CA . THR A 1 203 ? -22.345 2.945 29.507 1.00 67.06 203 THR A CA 1
ATOM 1588 C C . THR A 1 203 ? -20.872 2.533 29.501 1.00 67.06 203 THR A C 1
ATOM 1590 O O . THR A 1 203 ? -20.515 1.525 30.109 1.00 67.06 203 THR A O 1
ATOM 1593 N N . VAL A 1 204 ? -20.003 3.292 28.831 1.00 82.88 204 VAL A N 1
ATOM 1594 C CA . VAL A 1 204 ? -18.615 2.899 28.559 1.00 82.88 204 VAL A CA 1
ATOM 1595 C C . VAL A 1 204 ? -17.644 3.878 29.210 1.00 82.88 204 VAL A C 1
ATOM 1597 O O . VAL A 1 204 ? -17.737 5.087 29.009 1.00 82.88 204 VAL A O 1
ATOM 1600 N N . THR A 1 205 ? -16.675 3.347 29.956 1.00 86.81 205 THR A N 1
ATOM 1601 C CA . THR A 1 205 ? -15.626 4.141 30.616 1.00 86.81 205 THR A CA 1
ATOM 1602 C C . THR A 1 205 ? -14.606 4.688 29.613 1.00 86.81 205 THR A C 1
ATOM 1604 O O . THR A 1 205 ? -14.339 4.082 28.573 1.00 86.81 205 THR A O 1
ATOM 1607 N N . GLU A 1 206 ? -13.950 5.804 29.941 1.00 87.88 206 GLU A N 1
ATOM 1608 C CA . GLU A 1 206 ? -12.866 6.356 29.108 1.00 87.88 206 GLU A CA 1
ATOM 1609 C C . GLU A 1 206 ? -11.710 5.365 28.907 1.00 87.88 206 GLU A C 1
ATOM 1611 O O . GLU A 1 206 ? -11.132 5.280 27.823 1.00 87.88 206 GLU A O 1
ATOM 1616 N N . ARG A 1 207 ? -11.425 4.540 29.920 1.00 89.62 207 ARG A N 1
ATOM 1617 C CA . ARG A 1 207 ? -10.448 3.452 29.819 1.00 89.62 207 ARG A CA 1
ATOM 1618 C C . ARG A 1 207 ? -10.804 2.472 28.699 1.00 89.62 207 ARG A C 1
ATOM 1620 O O . ARG A 1 207 ? -9.951 2.173 27.871 1.00 89.62 207 ARG A O 1
ATOM 1627 N N . GLN A 1 208 ? -12.057 2.026 28.632 1.00 90.69 208 GLN A N 1
ATOM 1628 C CA . GLN A 1 208 ? -12.522 1.107 27.588 1.00 90.69 208 GLN A CA 1
ATOM 1629 C C . GLN A 1 208 ? -12.456 1.741 26.193 1.00 90.69 208 GLN A C 1
ATOM 1631 O O . GLN A 1 208 ? -12.102 1.070 25.226 1.00 90.69 208 GLN A O 1
ATOM 1636 N N . LYS A 1 209 ? -12.751 3.044 26.065 1.00 90.75 209 LYS A N 1
ATOM 1637 C CA . LYS A 1 209 ? -12.592 3.758 24.786 1.00 90.75 209 LYS A CA 1
ATOM 1638 C C . LYS A 1 209 ? -11.129 3.781 24.341 1.00 90.75 209 LYS A C 1
ATOM 1640 O O . LYS A 1 209 ? -10.842 3.553 23.167 1.00 90.75 209 LYS A O 1
ATOM 1645 N N . LEU A 1 210 ? -10.200 4.024 25.267 1.00 91.38 210 LEU A N 1
ATOM 1646 C CA . LEU A 1 210 ? -8.764 3.977 24.982 1.00 91.38 210 LEU A CA 1
ATOM 1647 C C . LEU A 1 210 ? -8.284 2.565 24.625 1.00 91.38 210 LEU A C 1
ATOM 1649 O O . LEU A 1 210 ? -7.474 2.427 23.708 1.00 91.38 210 LEU A O 1
ATOM 1653 N N . GLU A 1 211 ? -8.795 1.532 25.297 1.00 92.94 211 GLU A N 1
ATOM 1654 C CA . GLU A 1 211 ? -8.534 0.125 24.965 1.00 92.94 211 GLU A CA 1
ATOM 1655 C C . GLU A 1 211 ? -9.016 -0.198 23.541 1.00 92.94 211 GLU A C 1
ATOM 1657 O O . GLU A 1 211 ? -8.235 -0.701 22.737 1.00 92.94 211 GLU A O 1
ATOM 1662 N N . PHE A 1 212 ? -10.229 0.218 23.159 1.00 94.06 212 PHE A N 1
ATOM 1663 C CA . PHE A 1 212 ? -10.730 0.076 21.785 1.00 94.06 212 PHE A CA 1
ATOM 1664 C C . PHE A 1 212 ? -9.838 0.784 20.749 1.00 94.06 212 PHE A C 1
ATOM 1666 O O . PHE A 1 212 ? -9.520 0.229 19.695 1.00 94.06 212 PHE A O 1
ATOM 1673 N N . ILE A 1 213 ? -9.389 2.010 21.032 1.00 94.06 213 ILE A N 1
ATOM 1674 C CA . ILE A 1 213 ? -8.482 2.732 20.127 1.00 94.06 213 ILE A CA 1
ATOM 1675 C C . ILE A 1 213 ? -7.121 2.016 20.033 1.00 94.06 213 ILE A C 1
ATOM 1677 O O . ILE A 1 213 ? -6.512 1.964 18.960 1.00 94.06 213 ILE A O 1
ATOM 1681 N N . HIS A 1 214 ? -6.644 1.426 21.131 1.00 93.75 214 HIS A N 1
ATOM 1682 C CA . HIS A 1 214 ? -5.444 0.595 21.127 1.00 93.75 214 HIS A CA 1
ATOM 1683 C C . HIS A 1 214 ? -5.625 -0.664 20.264 1.00 93.75 214 HIS A C 1
ATOM 1685 O O . HIS A 1 214 ? -4.731 -0.984 19.478 1.00 93.75 214 HIS A O 1
ATOM 1691 N N . GLU A 1 215 ? -6.777 -1.336 20.342 1.00 94.50 215 GLU A N 1
ATOM 1692 C CA . GLU A 1 215 ? -7.128 -2.461 19.463 1.00 94.50 215 GLU A CA 1
ATOM 1693 C C . GLU A 1 215 ? -7.124 -2.041 17.987 1.00 94.50 215 GLU A C 1
ATOM 1695 O O . GLU A 1 215 ? -6.537 -2.731 17.152 1.00 94.50 215 GLU A O 1
ATOM 1700 N N . CYS A 1 216 ? -7.688 -0.871 17.663 1.00 95.88 216 CYS A N 1
ATOM 1701 C CA . CYS A 1 216 ? -7.663 -0.324 16.304 1.00 95.88 216 CYS A CA 1
ATOM 1702 C C . CYS A 1 216 ? -6.228 -0.121 15.799 1.00 95.88 216 CYS A C 1
ATOM 1704 O O . CYS A 1 216 ? -5.911 -0.471 14.659 1.00 95.88 216 CYS A O 1
ATOM 1706 N N . ARG A 1 217 ? -5.334 0.395 16.659 1.00 95.12 217 ARG A N 1
ATOM 1707 C CA . ARG A 1 217 ? -3.902 0.501 16.342 1.00 95.12 217 ARG A CA 1
ATOM 1708 C C . ARG A 1 217 ? -3.296 -0.860 16.049 1.00 95.12 217 ARG A C 1
ATOM 1710 O O . ARG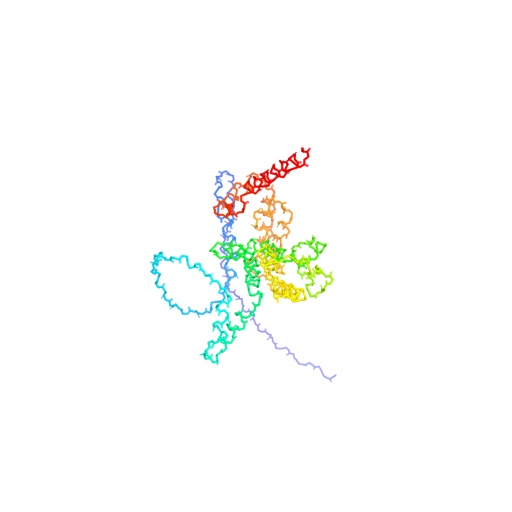 A 1 217 ? -2.580 -0.996 15.067 1.00 95.12 217 ARG A O 1
ATOM 1717 N N . SER A 1 218 ? -3.564 -1.830 16.918 1.00 94.88 218 SER A N 1
ATOM 1718 C CA . SER A 1 218 ? -3.008 -3.180 16.831 1.00 94.88 218 SER A CA 1
ATOM 1719 C C . SER A 1 218 ? -3.418 -3.867 15.527 1.00 94.88 218 SER A C 1
ATOM 1721 O O . SER A 1 218 ? -2.595 -4.484 14.850 1.00 94.88 218 SER A O 1
ATOM 1723 N N . MET A 1 219 ? -4.674 -3.687 15.112 1.00 95.31 219 MET A N 1
ATOM 1724 C CA . MET A 1 219 ? -5.163 -4.170 13.823 1.00 95.31 219 MET A CA 1
ATOM 1725 C C . MET A 1 219 ? -4.403 -3.529 12.652 1.00 95.31 219 MET A C 1
ATOM 1727 O O . MET A 1 219 ? -3.929 -4.245 11.769 1.00 95.31 219 MET A O 1
ATOM 1731 N N . LEU A 1 220 ? -4.238 -2.198 12.660 1.00 96.06 220 LEU A N 1
ATOM 1732 C CA . LEU A 1 220 ? -3.494 -1.472 11.623 1.00 96.06 220 LEU A CA 1
ATOM 1733 C C . LEU A 1 220 ? -2.039 -1.928 11.538 1.00 96.06 220 LEU A C 1
ATOM 1735 O O . LEU A 1 220 ? -1.570 -2.267 10.454 1.00 96.06 220 LEU A O 1
ATOM 1739 N N . THR A 1 221 ? -1.322 -1.968 12.662 1.00 96.25 221 THR A N 1
ATOM 1740 C CA . THR A 1 221 ? 0.095 -2.358 12.678 1.00 96.25 221 THR A CA 1
ATOM 1741 C C . THR A 1 221 ? 0.278 -3.803 12.231 1.00 96.25 221 THR A C 1
ATOM 1743 O O . THR A 1 221 ? 1.191 -4.082 11.457 1.00 96.25 221 THR A O 1
ATOM 1746 N N . THR A 1 222 ? -0.627 -4.705 12.621 1.00 95.75 222 THR A N 1
ATOM 1747 C CA . THR A 1 222 ? -0.629 -6.101 12.160 1.00 95.75 222 THR A CA 1
ATOM 1748 C C . THR A 1 222 ? -0.847 -6.196 10.651 1.00 95.75 222 THR A C 1
ATOM 1750 O O . THR A 1 222 ? -0.102 -6.896 9.963 1.00 95.75 222 THR A O 1
ATOM 1753 N N . MET A 1 223 ? -1.827 -5.468 10.112 1.00 95.06 223 MET A N 1
ATOM 1754 C CA . MET A 1 223 ? -2.104 -5.442 8.675 1.00 95.06 223 MET A CA 1
ATOM 1755 C C . MET A 1 223 ? -0.928 -4.867 7.878 1.00 95.06 223 MET A C 1
ATOM 1757 O O . MET A 1 223 ? -0.507 -5.460 6.886 1.00 95.06 223 MET A O 1
ATOM 1761 N N . ILE A 1 224 ? -0.353 -3.753 8.338 1.00 96.12 224 ILE A N 1
ATOM 1762 C CA . ILE A 1 224 ? 0.825 -3.133 7.723 1.00 96.12 224 ILE A CA 1
ATOM 1763 C C . ILE A 1 224 ? 2.008 -4.100 7.748 1.00 96.12 224 ILE A C 1
ATOM 1765 O O . ILE A 1 224 ? 2.635 -4.307 6.712 1.00 96.12 224 ILE A O 1
ATOM 1769 N N . ALA A 1 225 ? 2.281 -4.745 8.885 1.00 95.31 225 ALA A N 1
ATOM 1770 C CA . ALA A 1 225 ? 3.367 -5.714 9.001 1.00 95.31 225 ALA A CA 1
ATOM 1771 C C . ALA A 1 225 ? 3.187 -6.883 8.021 1.00 95.31 225 ALA A C 1
ATOM 1773 O O . ALA A 1 225 ? 4.150 -7.304 7.384 1.00 95.31 225 ALA A O 1
ATOM 1774 N N . LYS A 1 226 ? 1.953 -7.371 7.834 1.00 94.19 226 LYS A N 1
ATOM 1775 C CA . LYS A 1 226 ? 1.645 -8.424 6.855 1.00 94.19 226 LYS A CA 1
ATOM 1776 C C . LYS A 1 226 ? 1.840 -7.962 5.412 1.00 94.19 226 LYS A C 1
ATOM 1778 O O . LYS A 1 226 ? 2.429 -8.693 4.614 1.00 94.19 226 LYS A O 1
ATOM 1783 N N . LEU A 1 227 ? 1.423 -6.738 5.089 1.00 93.69 227 LEU A N 1
ATOM 1784 C CA . LEU A 1 227 ? 1.671 -6.136 3.779 1.00 93.69 227 LEU A CA 1
ATOM 1785 C C . LEU A 1 227 ? 3.166 -5.930 3.522 1.00 93.69 227 LEU A C 1
ATOM 1787 O O . LEU A 1 227 ? 3.629 -6.210 2.420 1.00 93.69 227 LEU A O 1
ATOM 1791 N N . GLN A 1 228 ? 3.935 -5.498 4.524 1.00 94.94 228 GLN A N 1
ATOM 1792 C CA . GLN A 1 228 ? 5.389 -5.358 4.432 1.00 94.94 228 GLN A CA 1
ATOM 1793 C C . GLN A 1 228 ? 6.081 -6.721 4.276 1.00 94.94 228 GLN A C 1
ATOM 1795 O O . GLN A 1 228 ? 7.004 -6.852 3.471 1.00 94.94 228 GLN A O 1
ATOM 1800 N N . GLU A 1 229 ? 5.635 -7.755 4.998 1.00 93.31 229 GLU A N 1
ATOM 1801 C CA . GLU A 1 229 ? 6.194 -9.114 4.962 1.00 93.31 229 GLU A CA 1
ATOM 1802 C C . GLU A 1 229 ? 6.176 -9.691 3.539 1.00 93.31 229 GLU A C 1
ATOM 1804 O O . GLU A 1 229 ? 7.213 -10.144 3.046 1.00 93.31 229 GLU A O 1
ATOM 1809 N N . LYS A 1 230 ? 5.032 -9.602 2.851 1.00 90.00 230 LYS A N 1
ATOM 1810 C CA . LYS A 1 230 ? 4.815 -10.166 1.507 1.00 90.00 230 LYS A CA 1
ATOM 1811 C C . LYS A 1 230 ? 4.822 -9.116 0.391 1.00 90.00 230 LYS A C 1
ATOM 1813 O O . LYS A 1 230 ? 4.328 -9.375 -0.702 1.00 90.00 230 LYS A O 1
ATOM 1818 N N . SER A 1 231 ? 5.378 -7.932 0.652 1.00 93.56 231 SER A N 1
ATOM 1819 C CA . SER A 1 231 ? 5.282 -6.817 -0.290 1.00 93.56 231 SER A CA 1
ATOM 1820 C C . SER A 1 231 ? 6.011 -7.097 -1.613 1.00 93.56 231 SER A C 1
ATOM 1822 O O . SER A 1 231 ? 7.218 -7.373 -1.589 1.00 93.56 231 SER A O 1
ATOM 1824 N N . PRO A 1 232 ? 5.358 -6.910 -2.776 1.00 91.69 232 PRO A N 1
ATOM 1825 C CA . PRO A 1 232 ? 6.027 -6.959 -4.074 1.00 91.69 232 PRO A CA 1
ATOM 1826 C C . PRO A 1 232 ? 7.034 -5.812 -4.265 1.00 91.69 232 PRO A C 1
ATOM 1828 O O . PRO A 1 232 ? 7.916 -5.916 -5.110 1.00 91.69 232 PRO A O 1
ATOM 1831 N N . LEU A 1 233 ? 7.006 -4.764 -3.427 1.00 92.31 233 LEU A N 1
ATOM 1832 C CA . LEU A 1 233 ? 8.010 -3.687 -3.435 1.00 92.31 233 LEU A CA 1
ATOM 1833 C C . LEU A 1 233 ? 9.441 -4.194 -3.151 1.00 92.31 233 LEU A C 1
ATOM 1835 O O . LEU A 1 233 ? 10.424 -3.532 -3.509 1.00 92.31 233 LEU A O 1
ATOM 1839 N N . LYS A 1 234 ? 9.576 -5.373 -2.522 1.00 91.75 234 LYS A N 1
ATOM 1840 C CA . LYS A 1 234 ? 10.867 -6.048 -2.303 1.00 91.75 234 LYS A CA 1
ATOM 1841 C C . LYS A 1 234 ? 11.492 -6.529 -3.611 1.00 91.75 234 LYS A C 1
ATOM 1843 O O . LYS A 1 234 ? 12.716 -6.515 -3.736 1.00 91.75 234 LYS A O 1
ATOM 1848 N N . GLN A 1 235 ? 10.660 -6.928 -4.570 1.00 91.88 235 GLN A N 1
ATOM 1849 C CA . GLN A 1 235 ? 11.081 -7.616 -5.782 1.00 91.88 235 GLN A CA 1
ATOM 1850 C C . GLN A 1 235 ? 11.654 -6.627 -6.795 1.00 91.88 235 GLN A C 1
ATOM 1852 O O . GLN A 1 235 ? 11.032 -5.615 -7.129 1.00 91.88 235 GLN A O 1
ATOM 1857 N N . LYS A 1 236 ? 12.853 -6.922 -7.305 1.00 92.56 236 LYS A N 1
ATOM 1858 C CA . LYS A 1 236 ? 13.518 -6.077 -8.300 1.00 92.56 236 LYS A CA 1
ATOM 1859 C C . LYS A 1 236 ? 12.762 -6.074 -9.630 1.00 92.56 236 LYS A C 1
ATOM 1861 O O . LYS A 1 236 ? 12.570 -4.992 -10.174 1.00 92.56 236 LYS A O 1
ATOM 1866 N N . ALA A 1 237 ? 12.226 -7.218 -10.057 1.00 92.00 237 ALA A N 1
ATOM 1867 C CA . ALA A 1 237 ? 11.367 -7.322 -11.237 1.00 92.00 237 ALA A CA 1
ATOM 1868 C C . ALA A 1 237 ? 10.150 -6.378 -11.186 1.00 92.00 237 ALA A C 1
ATOM 1870 O O . ALA A 1 237 ? 9.915 -5.636 -12.133 1.00 92.00 237 ALA A O 1
ATOM 1871 N N . VAL A 1 238 ? 9.422 -6.315 -10.063 1.00 93.06 238 VAL A N 1
ATOM 1872 C CA . VAL A 1 238 ? 8.259 -5.413 -9.911 1.00 93.06 238 VAL A CA 1
ATOM 1873 C C . VAL A 1 238 ? 8.676 -3.943 -9.985 1.00 93.06 238 VAL A C 1
ATOM 1875 O O . VAL A 1 238 ? 8.011 -3.136 -10.633 1.00 93.06 238 VAL A O 1
ATOM 1878 N N . ARG A 1 239 ? 9.809 -3.587 -9.362 1.00 92.31 239 ARG A N 1
ATOM 1879 C CA . ARG A 1 239 ? 10.394 -2.244 -9.504 1.00 92.31 239 ARG A CA 1
ATOM 1880 C C . ARG A 1 239 ? 10.752 -1.947 -10.953 1.00 92.31 239 ARG A C 1
ATOM 1882 O O . ARG A 1 239 ? 10.500 -0.837 -11.412 1.00 92.31 239 ARG A O 1
ATOM 1889 N N . GLY A 1 240 ? 11.321 -2.924 -11.651 1.00 94.38 240 GLY A N 1
ATOM 1890 C CA . GLY A 1 240 ? 11.686 -2.803 -13.052 1.00 94.38 240 GLY A CA 1
ATOM 1891 C C . GLY A 1 240 ? 10.474 -2.584 -13.948 1.00 94.38 240 GLY A C 1
ATOM 1892 O O . GLY A 1 240 ? 10.448 -1.613 -14.688 1.00 94.38 240 GLY A O 1
ATOM 1893 N N . LEU A 1 241 ? 9.427 -3.398 -13.795 1.00 94.00 241 LEU A N 1
ATOM 1894 C CA . LEU A 1 241 ? 8.180 -3.303 -14.566 1.00 94.00 241 LEU A CA 1
ATOM 1895 C C . LEU A 1 241 ? 7.493 -1.941 -14.444 1.00 94.00 241 LEU A C 1
ATOM 1897 O O . LEU A 1 241 ? 6.849 -1.499 -15.391 1.00 94.00 241 LEU A O 1
ATOM 1901 N N . SER A 1 242 ? 7.672 -1.244 -13.321 1.00 94.50 242 SER A N 1
ATOM 1902 C CA . SER A 1 242 ? 7.146 0.115 -13.159 1.00 94.50 242 SER A CA 1
ATOM 1903 C C . SER A 1 242 ? 7.819 1.169 -14.038 1.00 94.50 242 SER A C 1
ATOM 1905 O O . SER A 1 242 ? 7.337 2.295 -14.101 1.00 94.50 242 SER A O 1
ATOM 1907 N N . SER A 1 243 ? 8.905 0.837 -14.747 1.00 94.75 243 SER A N 1
ATOM 1908 C CA . SER A 1 243 ? 9.400 1.697 -15.821 1.00 94.75 243 SER A CA 1
ATOM 1909 C C . SER A 1 243 ? 8.370 1.846 -16.933 1.00 94.75 243 SER A C 1
ATOM 1911 O O . SER A 1 243 ? 8.311 2.899 -17.539 1.00 94.75 243 SER A O 1
ATOM 1913 N N . LEU A 1 244 ? 7.535 0.830 -17.168 1.00 92.38 244 LEU A N 1
ATOM 1914 C CA . LEU A 1 244 ? 6.519 0.826 -18.220 1.00 92.38 244 LEU A CA 1
ATOM 1915 C C . LEU A 1 244 ? 5.249 1.606 -17.837 1.00 92.38 244 LEU A C 1
ATOM 1917 O O . LEU A 1 244 ? 4.309 1.653 -18.625 1.00 92.38 244 LEU A O 1
ATOM 1921 N N . ASP A 1 245 ? 5.193 2.194 -16.637 1.00 89.44 245 ASP A N 1
ATOM 1922 C CA . ASP A 1 245 ? 4.089 3.061 -16.225 1.00 89.44 245 ASP A CA 1
ATOM 1923 C C . ASP A 1 245 ? 4.197 4.426 -16.939 1.00 89.44 245 ASP A C 1
ATOM 1925 O O . ASP A 1 245 ? 5.172 5.154 -16.712 1.00 89.44 245 ASP A O 1
ATOM 1929 N N . PRO A 1 246 ? 3.194 4.824 -17.751 1.00 89.12 246 PRO A N 1
ATOM 1930 C CA . PRO A 1 246 ? 3.163 6.125 -18.419 1.00 89.12 246 PRO A CA 1
ATOM 1931 C C . PRO A 1 246 ? 3.447 7.311 -17.494 1.00 89.12 246 PRO A C 1
ATOM 1933 O O . PRO A 1 246 ? 4.168 8.236 -17.875 1.00 89.12 246 PRO A O 1
ATOM 1936 N N . CYS A 1 247 ? 2.940 7.276 -16.257 1.00 87.00 247 CYS A N 1
ATOM 1937 C CA . CYS A 1 247 ? 3.161 8.343 -15.287 1.00 87.00 247 CYS A CA 1
ATOM 1938 C C . CYS A 1 247 ? 4.642 8.471 -14.916 1.00 87.00 247 CYS A C 1
ATOM 1940 O O . CYS A 1 247 ? 5.142 9.590 -14.793 1.00 87.00 247 CYS A O 1
ATOM 1942 N N . VAL A 1 248 ? 5.350 7.349 -14.766 1.00 89.12 248 VAL A N 1
ATOM 1943 C CA . VAL A 1 248 ? 6.780 7.328 -14.431 1.00 89.12 248 VAL A CA 1
ATOM 1944 C C . VAL A 1 248 ? 7.605 7.829 -15.614 1.00 89.12 248 VAL A C 1
ATOM 1946 O O . VAL A 1 248 ? 8.509 8.641 -15.425 1.00 89.12 248 VAL A O 1
ATOM 1949 N N . ILE A 1 249 ? 7.259 7.414 -16.833 1.00 89.81 249 ILE A N 1
ATOM 1950 C CA . ILE A 1 249 ? 7.949 7.822 -18.065 1.00 89.81 249 ILE A CA 1
ATOM 1951 C C . ILE A 1 249 ? 7.819 9.331 -18.288 1.00 89.81 249 ILE A C 1
ATOM 1953 O O . ILE A 1 249 ? 8.817 10.005 -18.525 1.00 89.81 249 ILE A O 1
ATOM 1957 N N . GLN A 1 250 ? 6.606 9.874 -18.158 1.00 87.12 250 GLN A N 1
ATOM 1958 C CA . GLN A 1 250 ? 6.335 11.289 -18.420 1.00 87.12 250 GLN A CA 1
ATOM 1959 C C . GLN A 1 250 ? 6.905 12.233 -17.356 1.00 87.12 250 GLN A C 1
ATOM 1961 O O . GLN A 1 250 ? 7.344 13.333 -17.689 1.00 87.12 250 GLN A O 1
ATOM 1966 N N . HIS A 1 251 ? 6.851 11.852 -16.078 1.00 87.56 251 HIS A N 1
ATOM 1967 C CA . HIS A 1 251 ? 7.197 12.757 -14.975 1.00 87.56 251 HIS A CA 1
ATOM 1968 C C . HIS A 1 251 ? 8.594 12.506 -14.405 1.00 87.56 251 HIS A C 1
ATOM 1970 O O . HIS A 1 251 ? 9.109 13.331 -13.653 1.00 87.56 251 HIS A O 1
ATOM 1976 N N . SER A 1 252 ? 9.211 11.360 -14.697 1.00 91.00 252 SER A N 1
ATOM 1977 C CA . SER A 1 252 ? 10.511 10.976 -14.140 1.00 91.00 252 SER A CA 1
ATOM 1978 C C . SER A 1 252 ? 11.295 10.065 -15.100 1.00 91.00 252 SER A C 1
ATOM 1980 O O . SER A 1 252 ? 11.611 8.924 -14.747 1.00 91.00 252 SER A O 1
ATOM 1982 N N . PRO A 1 253 ? 11.662 10.546 -16.303 1.00 91.38 253 PRO A N 1
ATOM 1983 C CA . PRO A 1 253 ? 12.275 9.719 -17.345 1.00 91.38 253 PRO A CA 1
ATOM 1984 C C . PRO A 1 253 ? 13.596 9.073 -16.905 1.00 91.38 253 PRO A C 1
ATOM 1986 O O . PRO A 1 253 ? 13.848 7.912 -17.218 1.00 91.38 253 PRO A O 1
ATOM 1989 N N . GLN A 1 254 ? 14.413 9.752 -16.094 1.00 93.75 254 GLN A N 1
ATOM 1990 C CA . GLN A 1 254 ? 15.661 9.180 -15.569 1.00 93.75 254 GLN A CA 1
ATOM 1991 C C . GLN A 1 254 ? 15.390 8.009 -14.609 1.00 93.75 254 GLN A C 1
ATOM 1993 O O . GLN A 1 254 ? 16.095 6.997 -14.621 1.00 93.75 254 GLN A O 1
ATOM 1998 N N . LEU A 1 255 ? 14.338 8.113 -13.788 1.00 92.69 255 LEU A N 1
ATOM 1999 C CA . LEU A 1 255 ? 13.899 7.022 -12.917 1.00 92.69 255 LEU A CA 1
ATOM 2000 C C . LEU A 1 255 ? 13.338 5.858 -13.740 1.00 92.69 255 LEU A C 1
ATOM 2002 O O . LEU A 1 255 ? 13.636 4.704 -13.429 1.00 92.69 255 LEU A O 1
ATOM 2006 N N . ALA A 1 256 ? 12.571 6.159 -14.792 1.00 94.00 256 ALA A N 1
ATOM 2007 C CA . ALA A 1 256 ? 12.040 5.170 -15.720 1.00 94.00 256 ALA A CA 1
ATOM 2008 C C . ALA A 1 256 ? 13.176 4.374 -16.382 1.00 94.00 256 ALA A C 1
ATOM 2010 O O . ALA A 1 256 ? 13.156 3.149 -16.346 1.00 94.00 256 ALA A O 1
ATOM 2011 N N . GLN A 1 257 ? 14.210 5.046 -16.896 1.00 95.69 257 GLN A N 1
ATOM 2012 C CA . GLN A 1 257 ? 15.387 4.409 -17.507 1.00 95.69 257 GLN A CA 1
ATOM 2013 C C . GLN A 1 257 ? 16.153 3.517 -16.521 1.00 95.69 257 GLN A C 1
ATOM 2015 O O . GLN A 1 257 ? 16.518 2.382 -16.843 1.00 95.69 257 GLN A O 1
ATOM 2020 N N . LYS A 1 258 ? 16.358 3.995 -15.286 1.00 95.56 258 LYS A N 1
ATOM 2021 C CA . LYS A 1 258 ? 16.998 3.202 -14.228 1.00 95.56 258 LYS A CA 1
ATOM 2022 C C . LYS A 1 258 ? 16.196 1.940 -13.907 1.00 95.56 258 LYS A C 1
ATOM 2024 O O . LYS A 1 258 ? 16.764 0.855 -13.817 1.00 95.56 258 LYS A O 1
ATOM 2029 N N . ARG A 1 259 ? 14.877 2.073 -13.735 1.00 95.19 259 ARG A N 1
ATOM 2030 C CA . ARG A 1 259 ? 13.978 0.938 -13.481 1.00 95.19 259 ARG A CA 1
ATOM 2031 C C . ARG A 1 259 ? 13.962 -0.024 -14.673 1.00 95.19 259 ARG A C 1
ATOM 2033 O O . ARG A 1 259 ? 14.056 -1.226 -14.465 1.00 95.19 259 ARG A O 1
ATOM 2040 N N . PHE A 1 260 ? 13.963 0.480 -15.904 1.00 97.06 260 PHE A N 1
ATOM 2041 C CA . PHE A 1 260 ? 13.997 -0.365 -17.097 1.00 97.06 260 PHE A CA 1
ATOM 2042 C C . PHE A 1 260 ? 15.282 -1.197 -17.176 1.00 97.06 260 PHE A C 1
ATOM 2044 O O . PHE A 1 260 ? 15.226 -2.381 -17.487 1.00 97.06 260 PHE A O 1
ATOM 2051 N N . SER A 1 261 ? 16.426 -0.630 -16.779 1.00 96.44 261 SER A N 1
ATOM 2052 C CA . SER A 1 261 ? 17.678 -1.395 -16.671 1.00 96.44 261 SER A CA 1
ATOM 2053 C C . SER A 1 261 ? 17.549 -2.557 -15.675 1.00 96.44 261 SER A C 1
ATOM 2055 O O . SER A 1 261 ? 17.955 -3.672 -15.984 1.00 96.44 261 SER A O 1
ATOM 2057 N N . PHE A 1 262 ? 16.886 -2.346 -14.529 1.00 95.19 262 PHE A N 1
ATOM 2058 C CA . PHE A 1 262 ? 16.590 -3.444 -13.600 1.00 95.19 262 PHE A CA 1
ATOM 2059 C C . PHE A 1 262 ? 15.710 -4.523 -14.227 1.00 95.19 262 PHE A C 1
ATOM 2061 O O . PHE A 1 262 ? 15.919 -5.694 -13.939 1.00 95.19 262 PHE A O 1
ATOM 2068 N N . LEU A 1 263 ? 14.728 -4.150 -15.051 1.00 95.69 263 LEU A N 1
ATOM 2069 C CA . LEU A 1 263 ? 13.871 -5.116 -15.734 1.00 95.69 263 LEU A CA 1
ATOM 2070 C C . LEU A 1 263 ? 14.674 -5.980 -16.710 1.00 95.69 263 LEU A C 1
ATOM 2072 O O . LEU A 1 263 ? 14.529 -7.198 -16.695 1.00 95.69 263 LEU A O 1
ATOM 2076 N N . LEU A 1 264 ? 15.529 -5.361 -17.526 1.00 94.94 264 LEU A N 1
ATOM 2077 C CA . LEU A 1 264 ? 16.360 -6.073 -18.496 1.00 94.94 264 LEU A CA 1
ATOM 2078 C C . LEU A 1 264 ? 17.317 -7.056 -17.814 1.00 94.94 264 LEU A C 1
ATOM 2080 O O . LEU A 1 264 ? 17.419 -8.195 -18.253 1.00 94.94 264 LEU A O 1
ATOM 2084 N N . GLU A 1 265 ? 17.948 -6.651 -16.709 1.00 95.69 265 GLU A N 1
ATOM 2085 C CA . GLU A 1 265 ? 18.798 -7.538 -15.904 1.00 95.69 265 GLU A CA 1
ATOM 2086 C C . GLU A 1 265 ? 18.019 -8.765 -15.397 1.00 95.69 265 GLU A C 1
ATOM 2088 O O . GLU A 1 265 ? 18.490 -9.890 -15.531 1.00 95.69 265 GLU A O 1
ATOM 2093 N N . GLU A 1 266 ? 16.806 -8.575 -14.864 1.00 94.19 266 GLU A N 1
ATOM 2094 C CA . GLU A 1 266 ? 15.981 -9.686 -14.361 1.00 94.19 266 GLU A CA 1
ATOM 2095 C C . GLU A 1 266 ? 15.507 -10.619 -15.489 1.00 94.19 266 GLU A C 1
ATOM 2097 O O . GLU A 1 266 ? 15.477 -11.835 -15.308 1.00 94.19 266 GLU A O 1
ATOM 2102 N N . LEU A 1 267 ? 15.168 -10.074 -16.663 1.00 92.00 267 LEU A N 1
ATOM 2103 C CA . LEU A 1 267 ? 14.780 -10.869 -17.833 1.00 92.00 267 LEU A CA 1
ATOM 2104 C C . LEU A 1 267 ? 15.963 -11.655 -18.416 1.00 92.00 267 LEU A C 1
ATOM 2106 O O . LEU A 1 267 ? 15.781 -12.794 -18.846 1.00 92.00 267 LEU A O 1
ATOM 2110 N N . ASN A 1 268 ? 17.160 -11.066 -18.414 1.00 94.06 268 ASN A N 1
ATOM 2111 C CA . ASN A 1 268 ? 18.383 -11.721 -18.870 1.00 94.06 268 ASN A CA 1
ATOM 2112 C C . ASN A 1 268 ? 18.786 -12.854 -17.916 1.00 94.06 268 ASN A C 1
ATOM 2114 O O . ASN A 1 268 ? 19.023 -13.973 -18.355 1.00 94.06 268 ASN A O 1
ATOM 2118 N N . HIS A 1 269 ? 18.756 -12.614 -16.598 1.00 94.31 269 HIS A N 1
ATOM 2119 C CA . HIS A 1 269 ? 19.013 -13.655 -15.592 1.00 94.31 269 HIS A CA 1
ATOM 2120 C C . HIS A 1 269 ? 18.039 -14.836 -15.692 1.00 94.31 269 HIS A C 1
ATOM 2122 O O . HIS A 1 269 ? 18.404 -15.973 -15.399 1.00 94.31 269 HIS A O 1
ATOM 2128 N N . ALA A 1 270 ? 16.800 -14.578 -16.112 1.00 93.12 270 ALA A N 1
ATOM 2129 C CA . ALA A 1 270 ? 15.798 -15.608 -16.360 1.00 93.12 270 ALA A CA 1
ATOM 2130 C C . ALA A 1 270 ? 15.937 -16.292 -17.739 1.00 93.12 270 ALA A C 1
ATOM 2132 O O . ALA A 1 270 ? 15.094 -17.118 -18.083 1.00 93.12 270 ALA A O 1
ATOM 2133 N N . ASN A 1 271 ? 16.968 -15.962 -18.528 1.00 93.31 271 ASN A N 1
ATOM 2134 C CA . ASN A 1 271 ? 17.198 -16.438 -19.899 1.00 93.31 271 ASN A CA 1
ATOM 2135 C C . ASN A 1 271 ? 16.019 -16.175 -20.859 1.00 93.31 271 ASN A C 1
ATOM 2137 O O . ASN A 1 271 ? 15.812 -16.910 -21.823 1.00 93.31 271 ASN A O 1
ATOM 2141 N N . ILE A 1 272 ? 15.224 -15.131 -20.597 1.00 92.38 272 ILE A N 1
ATOM 2142 C CA . ILE A 1 272 ? 14.096 -14.732 -21.457 1.00 92.38 272 ILE A CA 1
ATOM 2143 C C . ILE A 1 272 ? 14.595 -13.893 -22.641 1.00 92.38 272 ILE A C 1
ATOM 2145 O O . ILE A 1 272 ? 14.034 -13.953 -23.738 1.00 92.38 272 ILE A O 1
ATOM 2149 N N . ILE A 1 273 ? 15.637 -13.096 -22.408 1.00 91.31 273 ILE A N 1
ATOM 2150 C CA . ILE A 1 273 ? 16.344 -12.291 -23.408 1.00 91.31 273 ILE A CA 1
ATOM 2151 C C . ILE A 1 273 ? 17.846 -12.569 -23.304 1.00 91.31 273 ILE A C 1
ATOM 2153 O O . ILE A 1 273 ? 18.288 -13.127 -22.307 1.00 91.31 273 ILE A O 1
ATOM 2157 N N . ASN A 1 274 ? 18.608 -12.183 -24.328 1.00 94.19 274 ASN A N 1
ATOM 2158 C CA . ASN A 1 274 ? 20.072 -12.232 -24.322 1.00 94.19 274 ASN A CA 1
ATOM 2159 C C . ASN A 1 274 ? 20.672 -10.818 -24.223 1.00 94.19 274 ASN A C 1
ATOM 2161 O O . ASN A 1 274 ? 19.960 -9.821 -24.385 1.00 94.19 274 ASN A O 1
ATOM 2165 N N . ASP A 1 275 ? 21.989 -10.740 -24.024 1.00 95.31 275 ASP A N 1
ATOM 2166 C CA . ASP A 1 275 ? 22.711 -9.475 -23.828 1.00 95.31 275 ASP A CA 1
ATOM 2167 C C . ASP A 1 275 ? 22.541 -8.495 -25.000 1.00 95.31 275 ASP A C 1
ATOM 2169 O O . ASP A 1 275 ? 22.357 -7.294 -24.800 1.00 95.31 275 ASP A O 1
ATOM 2173 N N . VAL A 1 276 ? 22.535 -9.007 -26.236 1.00 94.50 276 VAL A N 1
ATOM 2174 C CA . VAL A 1 276 ? 22.380 -8.184 -27.446 1.00 94.50 276 VAL A CA 1
ATOM 2175 C C . VAL A 1 276 ? 20.996 -7.534 -27.486 1.00 94.50 276 VAL A C 1
ATOM 2177 O O . VAL A 1 276 ? 20.872 -6.335 -27.743 1.00 94.50 276 VAL A O 1
ATOM 2180 N N . LEU A 1 277 ? 19.944 -8.306 -27.201 1.00 91.38 277 LEU A N 1
ATOM 2181 C CA . LEU A 1 277 ? 18.577 -7.797 -27.126 1.00 91.38 277 LEU A CA 1
ATOM 2182 C C . LEU A 1 277 ? 18.407 -6.811 -25.968 1.00 91.38 277 LEU A C 1
ATOM 2184 O O . LEU A 1 277 ? 17.725 -5.802 -26.138 1.00 91.38 277 LEU A O 1
ATOM 2188 N N . ALA A 1 278 ? 19.034 -7.073 -24.820 1.00 91.25 278 ALA A N 1
ATOM 2189 C CA . ALA A 1 278 ? 18.983 -6.180 -23.669 1.00 91.25 278 ALA A CA 1
ATOM 2190 C C . ALA A 1 278 ? 19.610 -4.810 -23.984 1.00 91.25 278 ALA A C 1
ATOM 2192 O O . ALA A 1 278 ? 18.976 -3.777 -23.756 1.00 91.25 278 ALA A O 1
ATOM 2193 N N . GLU A 1 279 ? 20.810 -4.779 -24.568 1.00 94.50 279 GLU A N 1
ATOM 2194 C CA . GLU A 1 279 ? 21.485 -3.527 -24.937 1.00 94.50 279 GLU A CA 1
ATOM 2195 C C . GLU A 1 279 ? 20.723 -2.741 -26.012 1.00 94.50 279 GLU A C 1
ATOM 2197 O O . GLU A 1 279 ? 20.602 -1.515 -25.923 1.00 94.50 279 GLU A O 1
ATOM 2202 N N . ASN A 1 280 ? 20.144 -3.427 -26.999 1.00 93.62 280 ASN A N 1
ATOM 2203 C CA . ASN A 1 280 ? 19.321 -2.775 -28.018 1.00 93.62 280 ASN A CA 1
ATOM 2204 C C . ASN A 1 280 ? 18.040 -2.180 -27.417 1.00 93.62 280 ASN A C 1
ATOM 2206 O O . ASN A 1 280 ? 17.768 -0.994 -27.612 1.00 93.62 280 ASN A O 1
ATOM 2210 N N . ALA A 1 281 ? 17.310 -2.950 -26.604 1.00 93.75 281 ALA A N 1
ATOM 2211 C CA . ALA A 1 281 ? 16.102 -2.475 -25.932 1.00 93.75 281 ALA A CA 1
ATOM 2212 C C . ALA A 1 281 ? 16.389 -1.260 -25.036 1.00 93.75 281 ALA A C 1
ATOM 2214 O O . ALA A 1 281 ? 15.611 -0.308 -24.999 1.00 93.75 281 ALA A O 1
ATOM 2215 N N . LYS A 1 282 ? 17.528 -1.254 -24.335 1.00 93.25 282 LYS A N 1
ATOM 2216 C CA . LYS A 1 282 ? 17.958 -0.128 -23.496 1.00 93.25 282 LYS A CA 1
ATOM 2217 C C . LYS A 1 282 ? 18.164 1.155 -24.306 1.00 93.25 282 LYS A C 1
ATOM 2219 O O . LYS A 1 282 ? 17.736 2.222 -23.861 1.00 93.25 282 LYS A O 1
ATOM 2224 N N . LYS A 1 283 ? 18.783 1.062 -25.489 1.00 92.75 283 LYS A N 1
ATOM 2225 C CA . LYS A 1 283 ? 18.985 2.204 -26.402 1.00 92.75 283 LYS A CA 1
ATOM 2226 C C . LYS A 1 283 ? 17.661 2.736 -26.949 1.00 92.75 283 LYS A C 1
ATOM 2228 O O . LYS A 1 283 ? 17.435 3.944 -26.923 1.00 92.75 283 LYS A O 1
ATOM 2233 N N . GLU A 1 284 ? 16.775 1.847 -27.391 1.00 92.56 284 GLU A N 1
ATOM 2234 C CA . GLU A 1 284 ? 15.445 2.221 -27.889 1.00 92.56 284 GLU A CA 1
ATOM 2235 C C . GLU A 1 284 ? 14.606 2.897 -26.800 1.00 92.56 284 GLU A C 1
ATOM 2237 O O . GLU A 1 284 ? 13.996 3.943 -27.022 1.00 92.56 284 GLU A O 1
ATOM 2242 N N . TYR A 1 285 ? 14.633 2.349 -25.588 1.00 93.94 285 TYR A N 1
ATOM 2243 C CA . TYR A 1 285 ? 13.896 2.894 -24.458 1.00 93.94 285 TYR A CA 1
ATOM 2244 C C . TYR A 1 285 ? 14.415 4.268 -24.017 1.00 93.94 285 TYR A C 1
ATOM 2246 O O . TYR A 1 285 ? 13.628 5.152 -23.680 1.00 93.94 285 TYR A O 1
ATOM 2254 N N . LEU A 1 286 ? 15.734 4.485 -24.062 1.00 92.62 286 LEU A N 1
ATOM 2255 C CA . LEU A 1 286 ? 16.328 5.802 -23.831 1.00 92.62 286 LEU A CA 1
ATOM 2256 C C . LEU A 1 286 ? 15.786 6.833 -24.828 1.00 92.62 286 LEU A C 1
ATOM 2258 O O . LEU A 1 286 ? 15.399 7.928 -24.421 1.00 92.62 286 LEU A O 1
ATOM 2262 N N . HIS A 1 287 ? 15.729 6.480 -26.114 1.00 90.00 287 HIS A N 1
ATOM 2263 C CA . HIS A 1 287 ? 15.149 7.351 -27.132 1.00 90.00 287 HIS A CA 1
ATOM 2264 C C . HIS A 1 287 ? 13.669 7.638 -26.842 1.00 90.00 287 HIS A C 1
ATOM 2266 O O . HIS A 1 287 ? 13.259 8.798 -26.835 1.00 90.00 287 HIS A O 1
ATOM 2272 N N . PHE A 1 288 ? 12.896 6.604 -26.498 1.00 88.94 288 PHE A N 1
ATOM 2273 C CA . PHE A 1 288 ? 11.483 6.724 -26.145 1.00 88.94 288 PHE A CA 1
ATOM 2274 C C . PHE A 1 288 ? 11.233 7.666 -24.954 1.00 88.94 288 PHE A C 1
ATOM 2276 O O . PHE A 1 288 ? 10.368 8.536 -25.024 1.00 88.94 288 PHE A O 1
ATOM 2283 N N . CYS A 1 289 ? 12.010 7.554 -23.872 1.00 89.06 289 CYS A N 1
ATOM 2284 C CA . CYS A 1 289 ? 11.885 8.440 -22.708 1.00 89.06 289 CYS A CA 1
ATOM 2285 C C . CYS A 1 289 ? 12.228 9.909 -23.000 1.00 89.06 289 CYS A C 1
ATOM 2287 O O . CYS A 1 289 ? 11.867 10.772 -22.202 1.00 89.06 289 CYS A O 1
ATOM 2289 N N . ASN A 1 290 ? 12.934 10.188 -24.098 1.00 88.44 290 ASN A N 1
ATOM 2290 C CA . ASN A 1 290 ? 13.337 11.536 -24.499 1.00 88.44 290 ASN A CA 1
ATOM 2291 C C . ASN A 1 290 ? 12.382 12.174 -25.524 1.00 88.44 290 ASN A C 1
ATOM 2293 O O . ASN A 1 290 ? 12.619 13.309 -25.941 1.00 88.44 290 ASN A O 1
ATOM 2297 N N . LEU A 1 291 ? 11.313 11.475 -25.928 1.00 87.62 291 LEU A N 1
ATOM 2298 C CA . LEU A 1 291 ? 10.256 12.050 -26.763 1.00 87.62 291 LEU A CA 1
ATOM 2299 C C . LEU A 1 291 ? 9.590 13.245 -26.069 1.00 87.62 291 LEU A C 1
ATOM 2301 O O . LEU A 1 291 ? 9.553 13.345 -24.837 1.00 87.62 291 LEU A O 1
ATOM 2305 N N . LYS A 1 292 ? 9.021 14.165 -26.856 1.00 83.94 292 LYS A N 1
ATOM 2306 C CA . LYS A 1 292 ? 8.320 15.325 -26.295 1.00 83.94 292 LYS A CA 1
ATOM 2307 C C . LYS A 1 292 ? 7.076 14.865 -25.546 1.00 83.94 292 LYS A C 1
ATOM 2309 O O . LYS A 1 292 ? 6.399 13.912 -25.929 1.00 83.94 292 LYS A O 1
ATOM 2314 N N . LYS A 1 293 ? 6.701 15.616 -24.508 1.00 79.81 293 LYS A N 1
ATOM 2315 C CA . LYS A 1 293 ? 5.515 15.312 -23.693 1.00 79.81 293 LYS A CA 1
ATOM 2316 C C . LYS A 1 293 ? 4.236 15.176 -24.529 1.00 79.81 293 LYS A C 1
ATOM 2318 O O . LYS A 1 293 ? 3.443 14.289 -24.244 1.00 79.81 293 LYS A O 1
ATOM 2323 N N . SER A 1 294 ? 4.060 16.007 -25.558 1.00 79.44 294 SER A N 1
ATOM 2324 C CA . SER A 1 294 ? 2.920 15.933 -26.482 1.00 79.44 294 SER A CA 1
ATOM 2325 C C . SER A 1 294 ? 2.880 14.618 -27.266 1.00 79.44 294 SER A C 1
ATOM 2327 O O . SER A 1 294 ? 1.816 14.044 -27.449 1.00 79.44 294 SER A O 1
ATOM 2329 N N . GLU A 1 295 ? 4.039 14.106 -27.684 1.00 82.19 295 GLU A N 1
ATOM 2330 C CA . GLU A 1 295 ? 4.145 12.831 -28.402 1.00 82.19 295 GLU A CA 1
ATOM 2331 C C . GLU A 1 295 ? 3.830 11.664 -27.464 1.00 82.19 295 GLU A C 1
ATOM 2333 O O . GLU A 1 295 ? 3.031 10.791 -27.793 1.00 82.19 295 GLU A O 1
ATOM 2338 N N . LEU A 1 296 ? 4.384 11.692 -26.248 1.00 81.06 296 LEU A N 1
ATOM 2339 C CA . LEU A 1 296 ? 4.074 10.706 -25.213 1.00 81.06 296 LEU A CA 1
ATOM 2340 C C . LEU A 1 296 ? 2.591 10.723 -24.825 1.00 81.06 296 LEU A C 1
ATOM 2342 O O . LEU A 1 296 ? 2.020 9.671 -24.564 1.00 81.06 296 LEU A O 1
ATOM 2346 N N . GLN A 1 297 ? 1.957 11.894 -24.770 1.00 79.75 297 GLN A N 1
ATOM 2347 C CA . GLN A 1 297 ? 0.527 12.012 -24.476 1.00 79.75 297 GLN A CA 1
ATOM 2348 C C . GLN A 1 297 ? -0.334 11.348 -25.548 1.00 79.75 297 GLN A C 1
ATOM 2350 O O . GLN A 1 297 ? -1.230 10.590 -25.193 1.00 79.75 297 GLN A O 1
ATOM 2355 N N . GLU A 1 298 ? -0.037 11.550 -26.833 1.00 80.44 298 GLU A N 1
ATOM 2356 C CA . GLU A 1 298 ? -0.758 10.855 -27.906 1.00 80.44 298 GLU A CA 1
ATOM 2357 C C . GLU A 1 298 ? -0.545 9.335 -27.845 1.00 80.44 298 GLU A C 1
ATOM 2359 O O . GLU A 1 298 ? -1.500 8.571 -27.986 1.00 80.44 298 GLU A O 1
ATOM 2364 N N . ILE A 1 299 ? 0.677 8.880 -27.546 1.00 79.31 299 ILE A N 1
ATOM 2365 C CA . ILE A 1 299 ? 0.989 7.448 -27.395 1.00 79.31 299 ILE A CA 1
ATOM 2366 C C . ILE A 1 299 ? 0.237 6.830 -26.207 1.00 79.31 299 ILE A C 1
ATOM 2368 O O . ILE A 1 299 ? -0.252 5.704 -26.302 1.00 79.31 299 ILE A O 1
ATOM 2372 N N . PHE A 1 300 ? 0.135 7.548 -25.087 1.00 81.88 300 PHE A N 1
ATOM 2373 C CA . PHE A 1 300 ? -0.512 7.056 -23.869 1.00 81.88 300 PHE A CA 1
ATOM 2374 C C . PHE A 1 300 ? -2.006 7.358 -23.781 1.00 81.88 300 PHE A C 1
ATOM 2376 O O . PHE A 1 300 ? -2.651 6.871 -22.858 1.00 81.88 300 PHE A O 1
ATOM 2383 N N . ARG A 1 301 ? -2.587 8.077 -24.742 1.00 74.12 301 ARG A N 1
ATOM 2384 C CA . ARG A 1 301 ? -4.025 8.364 -24.800 1.00 74.12 301 ARG A CA 1
ATOM 2385 C C . ARG A 1 301 ? -4.916 7.115 -24.659 1.00 74.12 301 ARG A C 1
ATOM 2387 O O . ARG A 1 301 ? -5.902 7.186 -23.932 1.00 74.12 301 ARG A O 1
ATOM 2394 N N . PRO A 1 302 ? -4.585 5.943 -25.243 1.00 66.31 302 PRO A N 1
ATOM 2395 C CA . PRO A 1 302 ? -5.352 4.710 -25.016 1.00 66.31 302 PRO A CA 1
ATOM 2396 C C . PRO A 1 302 ? -5.158 4.102 -23.613 1.00 66.31 302 PRO A C 1
ATOM 2398 O O . PRO A 1 302 ? -5.931 3.242 -23.188 1.00 66.31 302 PRO A O 1
ATOM 2401 N N . CYS A 1 303 ? -4.106 4.511 -22.900 1.00 59.16 303 CYS A N 1
ATOM 2402 C CA . CYS A 1 303 ? -3.757 4.060 -21.554 1.00 59.16 303 CYS A CA 1
ATOM 2403 C C . CYS A 1 303 ? -4.367 4.929 -20.441 1.00 59.16 303 CYS A C 1
ATOM 2405 O O . CYS A 1 303 ? -4.204 4.567 -19.272 1.00 59.16 303 CYS A O 1
ATOM 2407 N N . ASP A 1 304 ? -5.091 6.009 -20.766 1.00 53.47 304 ASP A N 1
ATOM 2408 C CA . ASP A 1 304 ? -5.857 6.830 -19.814 1.00 53.47 304 ASP A CA 1
ATOM 2409 C C . ASP A 1 304 ? -7.086 6.064 -19.283 1.00 53.47 304 ASP A C 1
ATOM 2411 O O . ASP A 1 304 ? -8.245 6.403 -19.489 1.00 53.47 304 ASP A O 1
ATOM 2415 N N . GLN A 1 305 ? -6.835 4.994 -18.530 1.00 51.09 305 GLN A N 1
ATOM 2416 C CA . GLN A 1 305 ? -7.850 4.138 -17.906 1.00 51.09 305 GLN A CA 1
ATOM 2417 C C . GLN A 1 305 ? -8.534 4.788 -16.685 1.00 51.09 305 GLN A C 1
ATOM 2419 O O . GLN A 1 305 ? -9.135 4.091 -15.872 1.00 51.09 305 GLN A O 1
ATOM 2424 N N . PHE A 1 306 ? -8.442 6.113 -16.537 1.00 47.69 306 PHE A N 1
ATOM 2425 C CA . PHE A 1 306 ? -9.126 6.881 -15.492 1.00 47.69 306 PHE A CA 1
ATOM 2426 C C . PHE A 1 306 ?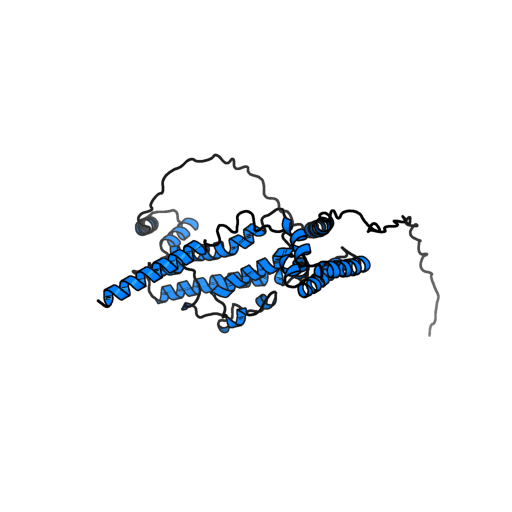 -10.238 7.802 -16.030 1.00 47.69 306 PHE A C 1
ATOM 2428 O O . PHE A 1 306 ? -10.909 8.444 -15.212 1.00 47.69 306 PHE A O 1
ATOM 2435 N N . SER A 1 307 ? -10.466 7.878 -17.354 1.00 44.22 307 SER A N 1
ATOM 2436 C CA . SER A 1 307 ? -11.543 8.724 -17.906 1.00 44.22 307 SER A CA 1
ATOM 2437 C C . SER A 1 307 ? -12.929 8.096 -17.802 1.00 44.22 307 SER A C 1
ATOM 2439 O O . SER A 1 307 ? -13.907 8.826 -17.664 1.00 44.22 307 SER A O 1
ATOM 2441 N N . ASP A 1 308 ? -13.020 6.770 -17.767 1.00 37.66 308 ASP A N 1
ATOM 2442 C CA . ASP A 1 308 ? -14.310 6.090 -17.764 1.00 37.66 308 ASP A CA 1
ATOM 2443 C C . ASP A 1 308 ? -14.587 5.545 -16.347 1.00 37.66 308 ASP A C 1
ATOM 2445 O O . ASP A 1 308 ? -14.028 4.548 -15.900 1.00 37.66 308 ASP A O 1
ATOM 2449 N N . GLU A 1 309 ? -15.430 6.286 -15.617 1.00 35.38 309 GLU A N 1
ATOM 2450 C CA . GLU A 1 309 ? -16.194 5.907 -14.407 1.00 35.38 309 GLU A CA 1
ATOM 2451 C C . GLU A 1 309 ? -15.603 6.072 -12.988 1.00 35.38 309 GLU A C 1
ATOM 2453 O O . GLU A 1 309 ? -16.383 6.066 -12.031 1.00 35.38 309 GLU A O 1
ATOM 2458 N N . ALA A 1 310 ? -14.305 6.326 -12.775 1.00 33.88 310 ALA A N 1
ATOM 2459 C CA . ALA A 1 310 ? -13.772 6.483 -11.399 1.00 33.88 310 ALA A CA 1
ATOM 2460 C C . ALA A 1 310 ? -13.507 7.934 -10.943 1.00 33.88 310 ALA A C 1
ATOM 2462 O O . ALA A 1 310 ? -13.379 8.191 -9.742 1.00 33.88 310 ALA A O 1
ATOM 2463 N N . SER A 1 311 ? -13.478 8.903 -11.862 1.00 34.41 311 SER A N 1
ATOM 2464 C CA . SER A 1 311 ? -13.240 10.318 -11.520 1.00 34.41 311 SER A CA 1
ATOM 2465 C C . SER A 1 311 ? -14.504 11.063 -11.060 1.00 34.41 311 SER A C 1
ATOM 2467 O O . SER A 1 311 ? -14.407 12.131 -10.465 1.00 34.41 311 SER A O 1
ATOM 2469 N N . THR A 1 312 ? -15.696 10.482 -11.227 1.00 35.62 312 THR A N 1
ATOM 2470 C CA . THR A 1 312 ? -16.984 11.074 -10.807 1.00 35.62 312 THR A CA 1
ATOM 2471 C C . THR A 1 312 ? -17.407 10.739 -9.373 1.00 35.62 312 THR A C 1
ATOM 2473 O O . THR A 1 312 ? -18.480 11.154 -8.940 1.00 35.62 312 THR A O 1
ATOM 2476 N N . LYS A 1 313 ? -16.580 10.032 -8.588 1.00 31.62 313 LYS A N 1
ATOM 2477 C CA . LYS A 1 313 ? -16.866 9.763 -7.160 1.00 31.62 313 LYS A CA 1
ATOM 2478 C C . LYS A 1 313 ? -15.737 10.115 -6.195 1.00 31.62 313 LYS A C 1
ATOM 2480 O O . LYS A 1 313 ? -15.892 9.907 -4.991 1.00 31.62 313 LYS A O 1
ATOM 2485 N N . ILE A 1 314 ? -14.654 10.736 -6.669 1.00 37.53 314 ILE A N 1
ATOM 2486 C CA . ILE A 1 314 ? -13.793 11.528 -5.784 1.00 37.53 314 ILE A CA 1
ATOM 2487 C C . ILE A 1 314 ? -14.572 12.802 -5.488 1.00 37.53 314 ILE A C 1
ATOM 2489 O O . ILE A 1 314 ? -14.444 13.787 -6.202 1.00 37.53 314 ILE A O 1
ATOM 2493 N N . VAL A 1 315 ? -15.455 12.687 -4.490 1.00 40.06 315 VAL A N 1
ATOM 2494 C CA . VAL A 1 315 ? -16.034 13.756 -3.678 1.00 40.06 315 VAL A CA 1
ATOM 2495 C C . VAL A 1 315 ? -16.015 15.079 -4.415 1.00 40.06 315 VAL A C 1
ATOM 2497 O O . VAL A 1 315 ? -15.025 15.795 -4.311 1.00 40.06 315 VAL A O 1
ATOM 2500 N N . ASP A 1 316 ? -17.078 15.352 -5.170 1.00 38.34 316 ASP A N 1
ATOM 2501 C CA . ASP A 1 316 ? -17.285 16.594 -5.900 1.00 38.34 316 ASP A CA 1
ATOM 2502 C C . ASP A 1 316 ? -16.760 17.788 -5.080 1.00 38.34 316 ASP A C 1
ATOM 2504 O O . ASP A 1 316 ? -17.396 18.287 -4.144 1.00 38.34 316 ASP A O 1
ATOM 2508 N N . VAL A 1 317 ? -15.516 18.181 -5.372 1.00 42.62 317 VAL A N 1
ATOM 2509 C CA . VAL A 1 317 ? -14.763 19.159 -4.578 1.00 42.62 317 VAL A CA 1
ATOM 2510 C C . VAL A 1 317 ? -15.460 20.512 -4.700 1.00 42.62 317 VAL A C 1
ATOM 2512 O O . VAL A 1 317 ? -15.325 21.369 -3.827 1.00 42.62 317 VAL A O 1
ATOM 2515 N N . THR A 1 318 ? -16.284 20.684 -5.739 1.00 44.88 318 THR A N 1
ATOM 2516 C CA . THR A 1 318 ? -17.150 21.843 -5.909 1.00 44.88 318 THR A CA 1
ATOM 2517 C C . THR A 1 318 ? -18.307 21.839 -4.909 1.00 44.88 318 THR A C 1
ATOM 2519 O O . THR A 1 318 ? -18.536 22.874 -4.283 1.00 44.88 318 THR A O 1
ATOM 2522 N N . ASN A 1 319 ? -18.934 20.691 -4.621 1.00 45.06 319 ASN A N 1
ATOM 2523 C CA . ASN A 1 319 ? -19.949 20.562 -3.566 1.00 45.06 319 ASN A CA 1
ATOM 2524 C C . ASN A 1 319 ? -19.370 20.773 -2.163 1.00 45.06 319 A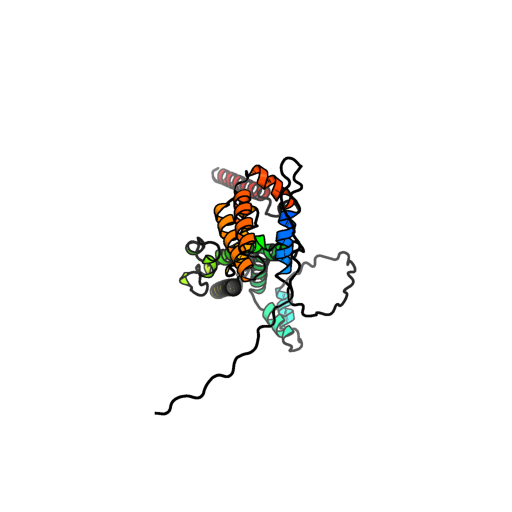SN A C 1
ATOM 2526 O O . ASN A 1 319 ? -19.992 21.434 -1.331 1.00 45.06 319 ASN A O 1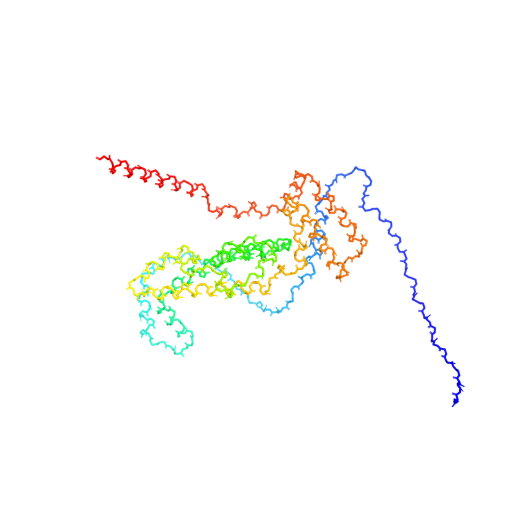
ATOM 2530 N N . LEU A 1 320 ? -18.155 20.286 -1.898 1.00 43.47 320 LEU A N 1
ATOM 2531 C CA . LEU A 1 320 ? -17.491 20.474 -0.603 1.00 43.47 320 LEU A CA 1
ATOM 2532 C C . LEU A 1 320 ? -17.019 21.925 -0.408 1.00 43.47 320 LEU A C 1
ATOM 2534 O O . LEU A 1 320 ? -17.208 22.508 0.661 1.00 43.47 320 LEU A O 1
ATOM 2538 N N . ARG A 1 321 ? -16.504 22.565 -1.465 1.00 47.16 321 ARG A N 1
ATOM 2539 C CA . ARG A 1 321 ? -16.160 23.995 -1.472 1.00 47.16 321 ARG A CA 1
ATOM 2540 C C . ARG A 1 321 ? -17.413 24.878 -1.368 1.00 47.16 321 ARG A C 1
ATOM 2542 O O . ARG A 1 321 ? -17.386 25.881 -0.657 1.00 47.16 321 ARG A O 1
ATOM 2549 N N . ALA A 1 322 ? -18.527 24.493 -1.996 1.00 53.03 322 ALA A N 1
ATOM 2550 C CA . ALA A 1 322 ? -19.817 25.168 -1.859 1.00 53.03 322 ALA A CA 1
ATOM 2551 C C . ALA A 1 322 ? -20.395 25.019 -0.442 1.00 53.03 322 ALA A C 1
ATOM 2553 O O . ALA A 1 322 ? -20.853 26.007 0.133 1.00 53.03 322 ALA A O 1
ATOM 2554 N N . ALA A 1 323 ? -20.314 23.828 0.159 1.00 46.78 323 ALA A N 1
ATOM 2555 C CA . ALA A 1 323 ? -20.741 23.575 1.534 1.00 46.78 323 ALA A CA 1
ATOM 2556 C C . ALA A 1 323 ? -19.912 24.376 2.554 1.00 46.78 323 ALA A C 1
ATOM 2558 O O . ALA A 1 323 ? -20.491 24.995 3.451 1.00 46.78 323 ALA A O 1
ATOM 2559 N N . MET A 1 324 ? -18.586 24.457 2.374 1.00 53.12 324 MET A N 1
ATOM 2560 C CA . MET A 1 324 ? -17.704 25.309 3.188 1.00 53.12 324 MET A CA 1
ATOM 2561 C C . MET A 1 324 ? -18.016 26.804 3.028 1.00 53.12 324 MET A C 1
ATOM 2563 O O . MET A 1 324 ? -17.981 27.564 3.995 1.00 53.12 324 MET A O 1
ATOM 2567 N N . LYS A 1 325 ? -18.356 27.253 1.813 1.00 60.66 325 LYS A N 1
ATOM 2568 C CA . LYS A 1 325 ? -18.729 28.654 1.557 1.00 60.66 325 LYS A CA 1
ATOM 2569 C C . LYS A 1 325 ? -20.077 29.006 2.202 1.00 60.66 325 LYS A C 1
ATOM 2571 O O . LYS A 1 325 ? -20.211 30.083 2.780 1.00 60.66 325 LYS A O 1
ATOM 2576 N N . ARG A 1 326 ? -21.049 28.083 2.177 1.00 56.03 326 ARG A N 1
ATOM 2577 C CA . ARG A 1 326 ? -22.352 28.232 2.856 1.00 56.03 326 ARG A CA 1
ATOM 2578 C C . ARG A 1 326 ? -22.193 28.323 4.372 1.00 56.03 326 ARG A C 1
ATOM 2580 O O . ARG A 1 326 ? -22.737 29.246 4.971 1.00 56.03 326 ARG A O 1
ATOM 2587 N N . THR A 1 327 ? -21.391 27.443 4.974 1.00 50.25 327 THR A N 1
ATOM 2588 C CA . THR A 1 327 ? -21.096 27.506 6.415 1.00 50.25 327 THR A CA 1
ATOM 2589 C C . THR A 1 327 ? -20.367 28.800 6.771 1.00 50.25 327 THR A C 1
ATOM 2591 O O . THR A 1 327 ? -20.818 29.509 7.664 1.00 50.25 327 THR A O 1
ATOM 2594 N N . LYS A 1 328 ? -19.330 29.210 6.029 1.00 55.41 328 LYS A N 1
ATOM 2595 C CA . LYS A 1 328 ? -18.631 30.487 6.281 1.00 55.41 328 LYS A CA 1
ATOM 2596 C C . LYS A 1 328 ? -19.575 31.700 6.260 1.00 55.41 328 LYS A C 1
ATOM 2598 O O . LYS A 1 328 ? -19.472 32.575 7.121 1.00 55.41 328 LYS A O 1
ATOM 2603 N N . ASN A 1 329 ? -20.527 31.737 5.328 1.00 59.09 329 ASN A N 1
ATOM 2604 C CA . ASN A 1 329 ? -21.523 32.810 5.245 1.00 59.09 329 ASN A CA 1
ATOM 2605 C C . ASN A 1 329 ? -22.539 32.761 6.398 1.00 59.09 329 ASN A C 1
ATOM 2607 O O . ASN A 1 329 ? -22.927 33.806 6.917 1.00 59.09 329 ASN A O 1
ATOM 2611 N N . GLN A 1 330 ? -22.935 31.564 6.834 1.00 50.25 330 GLN A N 1
ATOM 2612 C CA . GLN A 1 330 ? -23.840 31.365 7.967 1.00 50.25 330 GLN A CA 1
ATOM 2613 C C . GLN A 1 330 ? -23.197 31.817 9.287 1.00 50.25 330 GLN A C 1
ATOM 2615 O O . GLN A 1 330 ? -23.803 32.586 10.027 1.00 50.25 330 GLN A O 1
ATOM 2620 N N . TRP A 1 331 ? -21.930 31.464 9.523 1.00 43.59 331 TRP A N 1
ATOM 2621 C CA . TRP A 1 331 ? -21.160 31.926 10.685 1.00 43.59 331 TRP A CA 1
ATOM 2622 C C . TRP A 1 331 ? -20.913 33.439 10.668 1.00 43.59 331 TRP A C 1
ATOM 2624 O O . TRP A 1 331 ? -20.949 34.085 11.711 1.00 43.59 331 TRP A O 1
ATOM 2634 N N . SER A 1 332 ? -20.734 34.031 9.484 1.00 58.16 332 SER A N 1
ATOM 2635 C CA . SER A 1 332 ? -20.579 35.485 9.333 1.00 58.16 332 SER A CA 1
ATOM 2636 C C . SER A 1 332 ? -21.870 36.250 9.656 1.00 58.16 332 SER A C 1
ATOM 2638 O O . SER A 1 332 ? -21.807 37.347 10.206 1.00 58.16 332 SER A O 1
ATOM 2640 N N . ARG A 1 333 ? -23.041 35.671 9.353 1.00 57.38 333 ARG A N 1
ATOM 2641 C CA . ARG A 1 333 ? -24.354 36.232 9.724 1.00 57.38 333 ARG A CA 1
ATOM 2642 C C . ARG A 1 333 ? -24.631 36.113 11.220 1.00 57.38 333 ARG A C 1
ATOM 2644 O O . ARG A 1 333 ? -25.053 37.089 11.824 1.00 57.38 333 ARG A O 1
ATOM 2651 N N . VAL A 1 334 ? -24.322 34.965 11.826 1.00 61.75 334 VAL A N 1
ATOM 2652 C CA . VAL A 1 334 ? -24.449 34.770 13.283 1.00 61.75 334 VAL A CA 1
ATOM 2653 C C . VAL A 1 334 ? -23.565 35.759 14.047 1.00 61.75 334 VAL A C 1
ATOM 2655 O O . VAL A 1 334 ? -24.010 36.341 15.027 1.00 61.75 334 VAL A O 1
ATOM 2658 N N . ARG A 1 335 ? -22.346 36.032 13.561 1.00 53.88 335 ARG A N 1
ATOM 2659 C CA . ARG A 1 335 ? -21.445 37.014 14.186 1.00 53.88 335 ARG A CA 1
ATOM 2660 C C . ARG A 1 335 ? -21.979 38.444 14.125 1.00 53.88 335 ARG A C 1
ATOM 2662 O O . ARG A 1 335 ? -21.868 39.151 15.116 1.00 53.88 335 ARG A O 1
ATOM 2669 N N . LYS A 1 336 ? -22.564 38.852 12.993 1.00 57.50 336 LYS A N 1
ATOM 2670 C CA . LYS A 1 336 ? -23.171 40.185 12.831 1.00 57.50 336 LYS A CA 1
ATOM 2671 C C . LYS A 1 336 ? -24.418 40.365 13.698 1.00 57.50 336 LYS A C 1
ATOM 2673 O O . LYS A 1 336 ? -24.583 41.420 14.287 1.00 57.50 336 LYS A O 1
ATOM 2678 N N . ASN A 1 337 ? -25.232 39.321 13.840 1.00 53.41 337 ASN A N 1
ATOM 2679 C CA . ASN A 1 337 ? -26.429 39.361 14.684 1.00 53.41 337 ASN A CA 1
ATOM 2680 C C . ASN A 1 337 ? -26.126 39.253 16.188 1.00 53.41 337 ASN A C 1
ATOM 2682 O O . ASN A 1 337 ? -26.993 39.554 16.989 1.00 53.41 337 ASN A O 1
ATOM 2686 N N . ALA A 1 338 ? -24.926 38.805 16.570 1.00 50.00 338 ALA A N 1
ATOM 2687 C CA . ALA A 1 338 ? -24.461 38.780 17.960 1.00 50.00 338 ALA A CA 1
ATOM 2688 C C . ALA A 1 338 ? -23.687 40.052 18.366 1.00 50.00 338 ALA A C 1
ATOM 2690 O O . ALA A 1 338 ? -23.187 40.132 19.483 1.00 50.00 338 ALA A O 1
ATOM 2691 N N . SER A 1 339 ? -23.519 41.004 17.441 1.00 49.28 339 SER A N 1
ATOM 2692 C CA . SER A 1 339 ? -22.855 42.300 17.667 1.00 49.28 339 SER A CA 1
ATOM 2693 C C . SER A 1 339 ? -23.761 43.500 17.347 1.00 49.28 339 SER A C 1
ATOM 2695 O O . SER A 1 339 ? -23.281 44.625 17.243 1.00 49.28 339 SER A O 1
ATOM 2697 N N . SER A 1 340 ? -25.065 43.245 17.204 1.00 45.81 340 SER A N 1
ATOM 2698 C CA . SER A 1 340 ? -26.170 44.209 17.321 1.00 45.81 340 SER A CA 1
ATOM 2699 C C . SER A 1 340 ? -26.948 43.855 18.579 1.00 45.81 340 SER A C 1
ATOM 2701 O O . SER A 1 340 ? -27.475 44.790 19.213 1.00 45.81 340 SER A O 1
#